Protein AF-A0A9E8SHS5-F1 (afdb_monomer)

Sequence (252 aa):
MKELREKNKNTILLDGGDSISAGKDLPELRAEISMEALGLMHYDALNIADGELGLGEKFFQDLQKKVSFPLLSANLFKNKKLLGQDYLIRKFEGFTVGIIGLVSPIYFNPELLAKEGLEIKDPEETLNEILPRLKSEASIIILLSHLGKNETTLLLRKMSGVNVAIVGHDPGMLNQPALWNKTILVQNSSQGKFLGVLDLTIGTKGVIENYTVNMVNITENTPSDPEVIALIREFKKKKNSQPPQTKQKRPE

Nearest PDB structures (foldseek):
  4uwq-assembly2_D  TM=8.997E-01  e=3.390E-15  Thermus thermophilus HB27
  2wdc-assembly1_A  TM=8.673E-01  e=1.248E-14  Thermus thermophilus HB27
  2ush-assembly1_A  TM=8.334E-01  e=1.822E-15  Escherichia coli K-12
  6twa-assembly1_A  TM=8.703E-01  e=1.319E-13  Homo sapiens
  6s7f-assembly1_A  TM=8.422E-01  e=1.029E-13  Homo sapiens

Foldseek 3Di:
DVVVCVVPVPDAAEALELLAAPDPAPRLLSLLLSLVVVVVVVHQEYEYEQRLCVVHPVSSLVSCVVHPHFYAEQFKDAPNHHSGHQWDWDDDVQFIEIEGEYADPVRHDVVRCVVRRMGGDDRLVSCVVCQVVCVVRGLAYEYSYNPADPVVLVSLQVDDRHQEYEYDDDADFDPAFDARNNYTYGYDHDDPQWDKDKDFDADHNRDGPDIDIDIDGDDPPPDDDPVSVVSVVVSVVVSVPDDDDDPDDDDD

Solvent-accessible surface area (backbone atoms only — not comparable to full-atom values): 14107 Å² total; per-residue (Å²): 107,72,70,56,47,70,77,35,81,90,64,81,43,77,39,32,36,58,81,26,62,75,50,100,69,61,30,68,64,50,36,54,51,46,47,49,47,44,39,77,68,56,40,62,34,33,17,54,34,57,31,49,43,57,76,36,66,70,53,37,58,60,46,61,75,69,46,80,48,53,47,20,19,54,30,40,25,44,84,91,36,62,74,37,41,48,60,49,81,47,82,53,94,77,36,26,37,25,41,34,14,34,46,41,64,86,73,46,60,66,69,58,30,59,74,67,47,39,46,64,48,60,54,65,62,46,45,65,66,47,47,65,59,44,60,76,73,18,54,35,31,35,36,26,28,27,41,21,62,67,52,44,52,56,52,37,68,78,49,79,75,53,43,30,34,39,38,16,79,54,85,46,62,52,95,61,69,47,76,43,74,80,14,43,34,43,34,51,48,65,90,70,43,41,48,74,44,76,50,69,44,70,45,82,82,25,40,77,77,47,72,48,77,48,74,46,74,57,50,93,85,52,84,79,55,70,70,55,51,50,52,54,51,50,49,54,49,56,57,70,72,48,78,84,78,77,79,80,74,76,83,132

Radius of gyration: 18.78 Å; Cα contacts (8 Å, |Δi|>4): 431; chains: 1; bounding box: 54×47×51 Å

Mean predicted aligned error: 5.21 Å

Structure (mmCIF, N/CA/C/O backbone):
data_AF-A0A9E8SHS5-F1
#
_entry.id   AF-A0A9E8S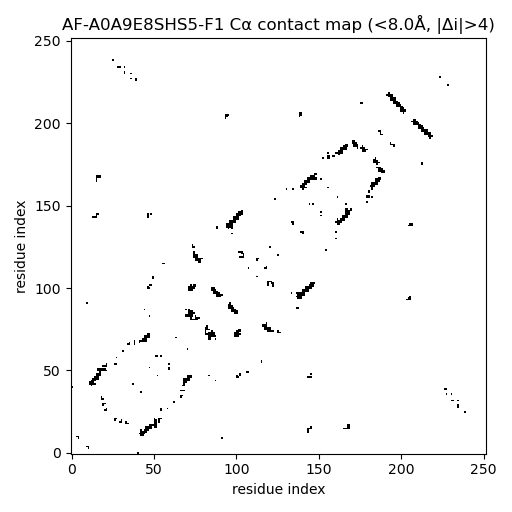HS5-F1
#
loop_
_atom_site.group_PDB
_atom_site.id
_atom_site.type_symbol
_atom_site.label_atom_id
_atom_site.label_alt_id
_atom_site.label_comp_id
_atom_site.label_asym_id
_atom_site.label_entity_id
_atom_site.label_seq_id
_atom_site.pdbx_PDB_ins_code
_atom_site.Cartn_x
_atom_site.Cartn_y
_atom_site.Cartn_z
_atom_site.occupancy
_atom_site.B_iso_or_equiv
_atom_site.auth_seq_id
_atom_site.auth_comp_id
_atom_site.auth_asym_id
_atom_site.auth_atom_id
_atom_site.pdbx_PDB_model_num
ATOM 1 N N . MET A 1 1 ? -3.601 -17.176 -1.992 1.00 91.19 1 MET A N 1
ATOM 2 C CA . MET A 1 1 ? -4.690 -16.169 -1.949 1.00 91.19 1 MET A CA 1
ATOM 3 C C . MET A 1 1 ? -6.085 -16.751 -2.144 1.00 91.19 1 MET A C 1
ATOM 5 O O . MET A 1 1 ? -6.914 -16.472 -1.288 1.00 91.19 1 MET A O 1
ATOM 9 N N . LYS A 1 2 ? -6.363 -17.544 -3.199 1.00 92.50 2 LYS A N 1
ATOM 10 C CA . LYS A 1 2 ? -7.690 -18.171 -3.419 1.00 92.50 2 LYS A CA 1
ATOM 11 C C . LYS A 1 2 ? -8.206 -18.891 -2.153 1.00 92.50 2 LYS A C 1
ATOM 13 O O . LYS A 1 2 ? -9.251 -18.517 -1.636 1.00 92.50 2 LYS A O 1
ATOM 18 N N . GLU A 1 3 ? -7.381 -19.748 -1.547 1.00 92.56 3 GLU A N 1
ATOM 19 C CA . GLU A 1 3 ? -7.701 -20.432 -0.277 1.00 92.56 3 GLU A CA 1
ATOM 20 C C . GLU A 1 3 ? -7.997 -19.488 0.907 1.00 92.56 3 GLU A C 1
ATOM 22 O O . GLU A 1 3 ? -8.872 -19.762 1.725 1.00 92.56 3 GLU A O 1
ATOM 27 N N . LEU A 1 4 ? -7.279 -18.363 1.030 1.00 94.00 4 LEU A N 1
ATOM 28 C CA . LEU A 1 4 ? -7.493 -17.412 2.131 1.00 94.00 4 LEU A CA 1
ATOM 29 C C . LEU A 1 4 ? -8.844 -16.701 1.988 1.00 94.00 4 LEU A C 1
ATOM 31 O O . LEU A 1 4 ? -9.578 -16.582 2.965 1.00 94.00 4 LEU A O 1
ATOM 35 N N . ARG A 1 5 ? -9.211 -16.312 0.761 1.00 95.56 5 ARG A N 1
ATOM 36 C CA . ARG A 1 5 ? -10.512 -15.690 0.454 1.00 95.56 5 ARG A CA 1
ATOM 37 C C . ARG A 1 5 ? -11.690 -16.663 0.538 1.00 95.56 5 ARG A C 1
ATOM 39 O O . ARG A 1 5 ? -12.846 -16.251 0.649 1.00 95.56 5 ARG A O 1
ATOM 46 N N . GLU A 1 6 ? -11.438 -17.963 0.434 1.00 95.06 6 GLU A N 1
ATOM 47 C CA . GLU A 1 6 ? -12.447 -18.984 0.721 1.00 95.06 6 GLU A CA 1
ATOM 48 C C . GLU A 1 6 ? -12.724 -19.078 2.219 1.00 95.06 6 GLU A C 1
ATOM 50 O O . GLU A 1 6 ? -13.890 -19.104 2.610 1.00 95.06 6 GLU A O 1
ATOM 55 N N . LYS A 1 7 ? -11.669 -19.046 3.042 1.00 95.00 7 LYS A N 1
ATOM 56 C CA . LYS A 1 7 ? -11.765 -19.090 4.509 1.00 95.00 7 LYS A CA 1
ATOM 57 C C . LYS A 1 7 ? -12.356 -17.815 5.110 1.00 95.00 7 LYS A C 1
ATOM 59 O O . LYS A 1 7 ? -13.079 -17.900 6.097 1.00 95.00 7 LYS A O 1
ATOM 64 N N . ASN A 1 8 ? -12.063 -16.650 4.534 1.00 95.06 8 ASN A N 1
ATOM 65 C CA . ASN A 1 8 ? -12.569 -15.369 5.011 1.00 95.06 8 ASN A CA 1
ATOM 66 C C . ASN A 1 8 ? -12.973 -14.469 3.833 1.00 95.06 8 ASN A C 1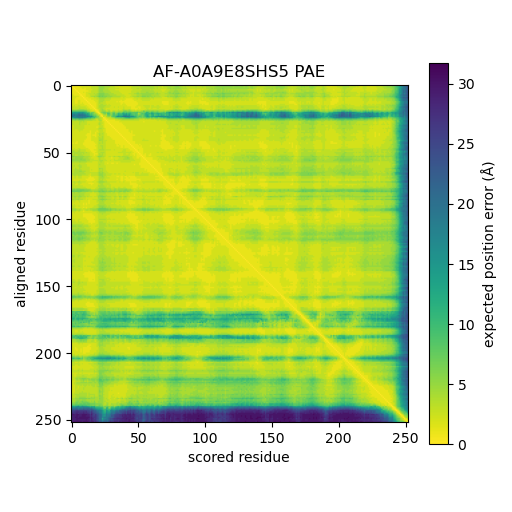
ATOM 68 O O . ASN A 1 8 ? -12.152 -14.080 3.006 1.00 95.06 8 ASN A O 1
ATOM 72 N N . LYS A 1 9 ? -14.261 -14.116 3.756 1.00 93.06 9 LYS A N 1
ATOM 73 C CA . LYS A 1 9 ? -14.784 -13.234 2.698 1.00 93.06 9 LYS A CA 1
ATOM 74 C C . LYS A 1 9 ? -14.406 -11.766 2.899 1.00 93.06 9 LYS A C 1
ATOM 76 O O . LYS A 1 9 ? -14.423 -11.011 1.933 1.00 93.06 9 LYS A O 1
ATOM 81 N N . ASN A 1 10 ? -13.982 -11.387 4.104 1.00 95.50 10 ASN A N 1
ATOM 82 C CA . ASN A 1 10 ? -13.529 -10.039 4.449 1.00 95.50 10 ASN A CA 1
ATOM 83 C C . ASN A 1 10 ? -12.007 -9.868 4.268 1.00 95.50 10 ASN A C 1
ATOM 85 O O . ASN A 1 10 ? -11.365 -9.120 5.000 1.00 95.50 10 ASN A O 1
ATOM 89 N N . THR A 1 11 ? -11.406 -10.585 3.315 1.00 97.12 11 THR A N 1
ATOM 90 C CA . THR A 1 11 ? -9.971 -10.505 3.017 1.00 97.12 11 THR A CA 1
ATOM 91 C C . THR A 1 11 ? -9.690 -9.452 1.951 1.00 97.12 11 THR A C 1
ATOM 93 O O . THR A 1 11 ? -10.261 -9.508 0.861 1.00 97.12 11 THR A O 1
ATOM 96 N N . ILE A 1 12 ? -8.741 -8.559 2.241 1.00 97.62 12 ILE A N 1
ATOM 97 C CA . ILE A 1 12 ? -8.122 -7.656 1.263 1.00 97.62 12 ILE A CA 1
ATOM 98 C C . ILE A 1 12 ? -6.650 -8.006 1.058 1.00 97.62 12 ILE A C 1
ATOM 100 O O . ILE A 1 12 ? -5.984 -8.490 1.971 1.00 97.62 12 ILE A O 1
ATOM 104 N N . LEU A 1 13 ? -6.156 -7.766 -0.148 1.00 97.62 13 LEU A N 1
ATOM 105 C CA . LEU A 1 13 ? -4.786 -7.982 -0.575 1.00 97.62 13 LEU A CA 1
ATOM 106 C C . LEU A 1 13 ? -4.187 -6.650 -1.013 1.00 97.62 13 LEU A C 1
ATOM 108 O O . LEU A 1 13 ? -4.685 -6.019 -1.943 1.00 97.62 13 LEU A O 1
ATOM 112 N N . LEU A 1 14 ? -3.133 -6.228 -0.326 1.00 97.75 14 LEU A N 1
ATOM 113 C CA . LEU A 1 14 ? -2.512 -4.922 -0.505 1.00 97.75 14 LEU A CA 1
ATOM 114 C C . LEU A 1 14 ? -1.028 -5.093 -0.821 1.00 97.75 14 LEU A C 1
ATOM 116 O O . LEU A 1 14 ? -0.394 -6.014 -0.304 1.00 97.75 14 LEU A O 1
ATOM 120 N N . ASP A 1 15 ? -0.488 -4.185 -1.626 1.00 95.88 15 ASP A N 1
ATOM 121 C CA . ASP A 1 15 ? 0.933 -4.137 -1.962 1.00 95.88 15 ASP A CA 1
ATOM 122 C C . ASP A 1 15 ? 1.569 -2.814 -1.517 1.00 95.88 15 ASP A C 1
ATOM 124 O O . ASP A 1 15 ? 0.989 -1.741 -1.699 1.00 95.88 15 ASP A O 1
ATOM 128 N N . GLY A 1 16 ? 2.758 -2.895 -0.918 1.00 94.50 16 GLY A N 1
ATOM 129 C CA . GLY A 1 16 ? 3.501 -1.734 -0.421 1.00 94.50 16 GLY A CA 1
ATOM 130 C C . GLY A 1 16 ? 4.281 -0.968 -1.495 1.00 94.50 16 GLY A C 1
ATOM 131 O O . GLY A 1 16 ? 4.885 0.050 -1.153 1.00 94.50 16 GLY A O 1
ATOM 132 N N . GLY A 1 17 ? 4.274 -1.435 -2.747 1.00 93.69 17 GLY A N 1
ATOM 133 C CA . GLY A 1 17 ? 5.054 -0.892 -3.861 1.00 93.69 17 GLY A CA 1
ATOM 134 C C . GLY A 1 17 ? 6.338 -1.682 -4.130 1.00 93.69 17 GLY A C 1
ATOM 135 O O . GLY A 1 17 ? 6.659 -2.620 -3.398 1.00 93.69 17 GLY A O 1
ATOM 136 N N . ASP A 1 18 ? 7.066 -1.293 -5.178 1.00 93.06 18 ASP A N 1
ATOM 137 C CA . ASP A 1 18 ? 8.222 -2.015 -5.749 1.00 93.06 18 ASP A CA 1
ATOM 138 C C . ASP A 1 18 ? 7.869 -3.390 -6.339 1.00 93.06 18 ASP A C 1
ATOM 140 O O . ASP A 1 18 ? 8.654 -4.347 -6.329 1.00 93.06 18 ASP A O 1
ATOM 144 N N . SER A 1 19 ? 6.674 -3.493 -6.916 1.00 90.12 19 SER A N 1
ATOM 145 C CA . SER A 1 19 ? 6.260 -4.662 -7.697 1.00 90.12 19 SER A CA 1
ATOM 146 C C . SER A 1 19 ? 6.865 -4.663 -9.106 1.00 90.12 19 SER A C 1
ATOM 148 O O . SER A 1 19 ? 6.941 -5.709 -9.766 1.00 90.12 19 SER A O 1
ATOM 150 N N . ILE A 1 20 ? 7.322 -3.501 -9.574 1.00 86.81 20 ILE 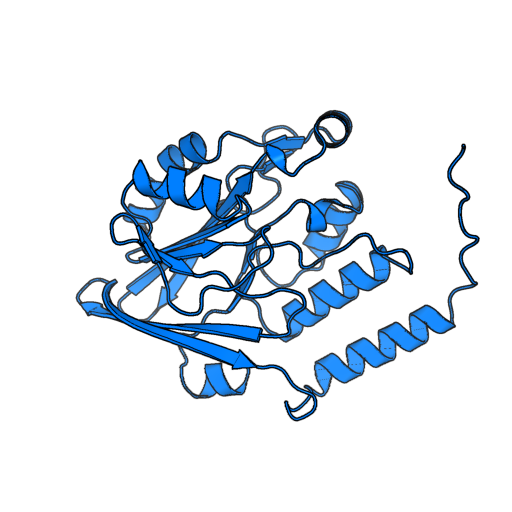A N 1
ATOM 151 C CA . ILE A 1 20 ? 8.025 -3.317 -10.842 1.00 86.81 20 ILE A CA 1
ATOM 152 C C . ILE A 1 20 ? 9.508 -3.058 -10.578 1.00 86.81 20 ILE A C 1
ATOM 154 O O . ILE A 1 20 ? 9.894 -2.326 -9.675 1.00 86.81 20 ILE A O 1
ATOM 158 N N . SER A 1 21 ? 10.369 -3.649 -11.409 1.00 71.56 21 SER A N 1
ATOM 159 C CA . SER A 1 21 ? 11.805 -3.383 -11.378 1.00 71.56 21 SER A CA 1
ATOM 160 C C . SER A 1 21 ? 12.347 -3.164 -12.785 1.00 71.56 21 SER A C 1
ATOM 162 O O . SER A 1 21 ? 12.102 -3.968 -13.693 1.00 71.56 21 SER A O 1
ATOM 164 N N . ALA A 1 22 ? 13.154 -2.112 -12.949 1.00 63.44 22 ALA A N 1
ATOM 165 C CA . ALA A 1 22 ? 13.934 -1.834 -14.152 1.00 63.44 22 ALA A CA 1
ATOM 166 C C . ALA A 1 22 ? 15.117 -2.821 -14.285 1.00 63.44 22 ALA A C 1
ATOM 168 O O . ALA A 1 22 ? 16.292 -2.483 -14.140 1.00 63.44 22 ALA A O 1
ATOM 169 N N . GLY A 1 23 ? 14.801 -4.097 -14.515 1.00 67.69 23 GLY A N 1
ATOM 170 C CA . GLY A 1 23 ? 15.777 -5.159 -14.748 1.00 67.69 23 GLY A CA 1
ATOM 171 C C . GLY A 1 23 ? 16.380 -5.127 -16.159 1.00 67.69 23 GLY A C 1
ATOM 172 O O . GLY A 1 23 ? 15.848 -4.515 -17.079 1.00 67.69 23 GLY A O 1
ATOM 173 N N . LYS A 1 24 ? 17.485 -5.857 -16.364 1.00 64.62 24 LYS A N 1
ATOM 174 C CA . LYS A 1 24 ? 18.272 -5.830 -17.617 1.00 64.62 24 LYS A CA 1
ATOM 175 C C . LYS A 1 24 ? 17.666 -6.581 -18.820 1.00 64.62 24 LYS A C 1
ATOM 177 O O . LYS A 1 24 ? 18.294 -6.612 -19.868 1.00 64.62 24 LYS A O 1
ATOM 182 N N . ASP A 1 25 ? 16.459 -7.135 -18.704 1.00 79.06 25 ASP A N 1
ATOM 183 C CA . ASP A 1 25 ? 15.846 -7.996 -19.726 1.00 79.06 25 ASP A CA 1
ATOM 184 C C . ASP A 1 25 ? 14.358 -7.668 -19.911 1.00 79.06 25 ASP A C 1
ATOM 186 O O . ASP A 1 25 ? 13.528 -8.142 -19.129 1.00 79.06 25 ASP A O 1
ATOM 190 N N . LEU A 1 26 ? 14.016 -6.945 -20.980 1.00 84.19 26 LEU A N 1
ATOM 191 C CA . LEU A 1 26 ? 12.632 -6.599 -21.342 1.00 84.19 26 LEU A CA 1
ATOM 192 C C . LEU A 1 26 ? 11.830 -6.000 -20.170 1.00 84.19 26 LEU A C 1
ATOM 194 O O . LEU A 1 26 ? 10.782 -6.544 -19.809 1.00 84.19 26 LEU A O 1
ATOM 198 N N . PRO A 1 27 ? 12.323 -4.925 -19.533 1.00 88.81 27 PRO A N 1
ATOM 199 C CA . PRO A 1 27 ? 11.729 -4.423 -18.300 1.00 88.81 27 PRO A CA 1
ATOM 200 C C . PRO A 1 27 ? 10.275 -3.965 -18.475 1.00 88.81 27 PRO A C 1
ATOM 202 O O . PRO A 1 27 ? 9.457 -4.261 -17.612 1.00 88.81 27 PRO A O 1
ATOM 205 N N . GLU A 1 28 ? 9.929 -3.353 -19.610 1.00 91.00 28 GLU A N 1
ATOM 206 C CA . GLU A 1 28 ? 8.548 -2.963 -19.937 1.00 91.00 28 GLU A CA 1
ATOM 207 C C . GLU A 1 28 ? 7.608 -4.174 -19.974 1.00 91.00 28 GLU A C 1
ATOM 209 O O . GLU A 1 28 ? 6.600 -4.213 -19.276 1.00 91.00 28 GLU A O 1
ATOM 214 N N . LEU A 1 29 ? 7.983 -5.219 -20.719 1.00 89.56 29 LEU A N 1
ATOM 215 C CA . LEU A 1 29 ? 7.185 -6.441 -20.826 1.00 89.56 29 LEU A CA 1
ATOM 216 C C . LEU A 1 29 ? 7.054 -7.158 -19.471 1.00 89.56 29 LEU A C 1
ATOM 218 O O . LEU A 1 29 ? 6.002 -7.712 -19.162 1.00 89.56 29 LEU A O 1
ATOM 222 N N . ARG A 1 30 ? 8.117 -7.160 -18.656 1.00 89.25 30 ARG A N 1
ATOM 223 C CA . ARG A 1 30 ? 8.062 -7.709 -17.292 1.00 89.25 30 ARG A CA 1
ATOM 224 C C . ARG A 1 30 ? 7.104 -6.916 -16.412 1.00 89.25 30 ARG A C 1
ATOM 226 O O . ARG A 1 30 ? 6.324 -7.536 -15.705 1.00 89.25 30 ARG A O 1
ATOM 233 N N . ALA A 1 31 ? 7.156 -5.588 -16.467 1.00 91.94 31 ALA A N 1
ATOM 234 C CA . ALA A 1 31 ? 6.271 -4.721 -15.703 1.00 91.94 31 ALA A CA 1
ATOM 235 C C . ALA A 1 31 ? 4.798 -4.965 -16.064 1.00 91.94 31 ALA A C 1
ATOM 237 O O . ALA A 1 31 ? 3.982 -5.180 -15.171 1.00 91.94 31 ALA A O 1
ATOM 238 N N . GLU A 1 32 ? 4.474 -5.023 -17.360 1.00 91.88 32 GLU A N 1
ATOM 239 C CA . GLU A 1 32 ? 3.113 -5.309 -17.832 1.00 91.88 32 GLU A CA 1
ATOM 240 C C . GLU A 1 32 ? 2.586 -6.645 -17.296 1.00 91.88 32 GLU A C 1
ATOM 242 O O . GLU A 1 32 ? 1.501 -6.698 -16.723 1.00 91.88 32 GLU A O 1
ATOM 247 N N . ILE A 1 33 ? 3.379 -7.713 -17.409 1.00 90.50 33 ILE A N 1
ATOM 248 C CA . ILE A 1 33 ? 2.979 -9.048 -16.945 1.00 90.50 33 ILE A CA 1
ATOM 249 C C . ILE A 1 33 ? 2.916 -9.146 -15.425 1.00 90.50 33 ILE A C 1
ATOM 251 O O . ILE A 1 33 ? 2.026 -9.817 -14.909 1.00 90.50 33 ILE A O 1
ATOM 255 N N . SER A 1 34 ? 3.825 -8.494 -14.696 1.00 91.81 34 SER A N 1
ATOM 256 C CA . SER A 1 34 ? 3.737 -8.429 -13.236 1.00 91.81 34 SER A CA 1
ATOM 257 C C . SER A 1 34 ? 2.413 -7.796 -12.819 1.00 91.81 34 SER A C 1
ATOM 259 O O . SER A 1 34 ? 1.675 -8.398 -12.044 1.00 91.81 34 SER A O 1
ATOM 261 N N . MET A 1 35 ? 2.058 -6.639 -13.383 1.00 94.12 35 MET A N 1
ATOM 262 C CA . MET A 1 35 ? 0.803 -5.962 -13.048 1.00 94.12 35 MET A CA 1
ATOM 263 C C . MET A 1 35 ? -0.435 -6.755 -13.475 1.00 94.12 35 MET A C 1
ATOM 265 O O . MET A 1 35 ? -1.422 -6.790 -12.741 1.00 94.12 35 MET A O 1
ATOM 269 N N . GLU A 1 36 ? -0.387 -7.436 -14.621 1.00 93.88 36 GLU A N 1
ATOM 270 C CA . GLU A 1 36 ? -1.460 -8.334 -15.053 1.00 93.88 36 GLU A CA 1
ATOM 271 C C . GLU A 1 36 ? -1.620 -9.522 -14.090 1.00 93.88 36 GLU A C 1
ATOM 273 O O . GLU A 1 36 ? -2.737 -9.846 -13.685 1.00 93.88 36 GLU A O 1
ATOM 278 N N . ALA A 1 37 ? -0.516 -10.119 -13.628 1.00 93.38 37 ALA A N 1
ATOM 279 C CA . ALA A 1 37 ? -0.543 -11.183 -12.628 1.00 93.38 37 ALA A CA 1
ATOM 280 C C . ALA A 1 37 ? -1.122 -10.701 -11.286 1.00 93.38 37 ALA A C 1
ATOM 282 O O . ALA A 1 37 ? -1.922 -11.413 -10.676 1.00 93.38 37 ALA A O 1
ATOM 283 N N . LEU A 1 38 ? -0.770 -9.489 -10.836 1.00 95.12 38 LEU A N 1
ATOM 284 C CA . LEU A 1 38 ? -1.393 -8.858 -9.664 1.00 95.12 38 LEU A CA 1
ATOM 285 C C . LEU A 1 38 ? -2.907 -8.662 -9.873 1.00 95.12 38 LEU A C 1
ATOM 287 O O . LEU A 1 38 ? -3.699 -8.901 -8.958 1.00 95.12 38 LEU A O 1
ATOM 291 N N . GLY A 1 39 ? -3.327 -8.312 -11.091 1.00 95.75 39 GLY A N 1
ATOM 292 C CA . GLY A 1 39 ? -4.736 -8.194 -11.471 1.00 95.75 39 GLY A CA 1
ATOM 293 C C . GLY A 1 39 ? -5.490 -9.522 -11.383 1.00 95.75 39 GLY A C 1
ATOM 294 O O . GLY A 1 39 ? -6.558 -9.578 -10.772 1.00 95.75 39 GLY A O 1
ATOM 295 N N . LEU A 1 40 ? -4.901 -10.609 -11.893 1.00 94.75 40 LEU A N 1
ATOM 296 C CA . LEU A 1 40 ? -5.437 -11.975 -11.770 1.00 94.75 40 LEU A CA 1
ATOM 297 C C . LEU A 1 40 ? -5.511 -12.446 -10.311 1.00 94.75 40 LEU A C 1
ATOM 299 O O . LEU A 1 40 ? -6.399 -13.205 -9.928 1.00 94.75 40 LEU A O 1
ATOM 303 N N . MET A 1 41 ? -4.598 -11.972 -9.462 1.00 94.25 41 MET A N 1
ATOM 304 C CA . MET A 1 41 ? -4.648 -12.206 -8.018 1.00 94.25 41 MET A CA 1
ATOM 305 C C . MET A 1 41 ? -5.659 -11.306 -7.295 1.00 94.25 41 MET A C 1
ATOM 307 O O . MET A 1 41 ? -5.826 -11.447 -6.080 1.00 94.25 41 MET A O 1
ATOM 311 N N . HIS A 1 42 ? -6.365 -10.430 -8.013 1.00 95.62 42 HIS A N 1
ATOM 312 C CA . HIS A 1 42 ? -7.348 -9.482 -7.493 1.00 95.62 42 HIS A CA 1
ATOM 313 C C . HIS A 1 42 ? -6.792 -8.642 -6.342 1.00 95.62 42 HIS A C 1
ATOM 315 O O . HIS A 1 42 ? -7.379 -8.615 -5.261 1.00 95.62 42 HIS A O 1
ATOM 321 N N . TYR A 1 43 ? -5.624 -8.026 -6.525 1.00 97.62 43 TYR A N 1
ATOM 322 C CA . TYR A 1 43 ? -5.139 -7.037 -5.561 1.00 97.62 43 TYR A CA 1
ATOM 323 C C . TYR A 1 43 ? -6.183 -5.931 -5.369 1.00 97.62 43 TYR A C 1
ATOM 325 O O . TYR A 1 43 ? -6.823 -5.486 -6.319 1.00 97.62 43 TYR A O 1
ATOM 333 N N . ASP A 1 44 ? -6.375 -5.512 -4.123 1.00 98.19 44 ASP A N 1
ATOM 334 C CA . ASP A 1 44 ? -7.349 -4.484 -3.769 1.00 98.19 44 ASP A CA 1
ATOM 335 C C . ASP A 1 44 ? -6.759 -3.080 -3.894 1.00 98.19 44 ASP A C 1
ATOM 337 O O . ASP A 1 44 ? -7.497 -2.146 -4.197 1.00 98.19 44 ASP A O 1
ATOM 341 N N . ALA A 1 45 ? -5.450 -2.940 -3.676 1.00 98.25 45 ALA A N 1
ATOM 342 C CA . ALA A 1 45 ? -4.679 -1.734 -3.953 1.00 98.25 45 ALA A CA 1
ATOM 343 C C . ALA A 1 45 ? -3.172 -2.033 -3.976 1.00 98.25 45 ALA A C 1
ATOM 345 O O . ALA A 1 45 ? -2.700 -2.947 -3.295 1.00 98.25 45 ALA A O 1
ATOM 346 N N . LEU A 1 46 ? -2.423 -1.206 -4.703 1.00 97.81 46 LEU A N 1
ATOM 347 C CA . LEU A 1 46 ? -0.961 -1.154 -4.665 1.00 97.81 46 LEU A CA 1
ATOM 348 C C . LEU A 1 46 ? -0.524 0.287 -4.425 1.00 97.81 46 LEU A C 1
ATOM 350 O O . LEU A 1 46 ? -1.028 1.193 -5.084 1.00 97.81 46 LEU A O 1
ATOM 354 N N . ASN A 1 47 ? 0.397 0.509 -3.494 1.00 97.69 47 ASN A N 1
ATOM 355 C CA . ASN A 1 47 ? 1.020 1.817 -3.329 1.00 97.69 47 ASN A CA 1
ATOM 356 C C . ASN A 1 47 ? 2.075 2.032 -4.417 1.00 97.69 47 ASN A C 1
ATOM 358 O O . ASN A 1 47 ? 2.903 1.157 -4.637 1.00 97.69 47 ASN A O 1
ATOM 362 N N . ILE A 1 48 ? 2.050 3.180 -5.089 1.00 96.62 48 ILE A N 1
ATOM 363 C CA . ILE A 1 48 ? 3.091 3.552 -6.055 1.00 96.62 48 ILE A CA 1
ATOM 364 C C . ILE A 1 48 ? 4.419 3.692 -5.300 1.00 96.62 48 ILE A C 1
ATOM 366 O O . ILE A 1 48 ? 4.426 4.269 -4.218 1.00 96.62 48 ILE A O 1
ATOM 370 N N . ALA A 1 49 ? 5.526 3.216 -5.871 1.00 95.00 49 ALA A N 1
ATOM 371 C CA . ALA A 1 49 ? 6.885 3.427 -5.368 1.00 95.00 49 ALA A CA 1
ATOM 372 C C . ALA A 1 49 ? 7.848 3.933 -6.456 1.00 95.00 49 ALA A C 1
ATOM 374 O O . ALA A 1 49 ? 7.447 4.196 -7.595 1.00 95.00 49 ALA A O 1
ATOM 375 N N . ASP A 1 50 ? 9.132 4.081 -6.115 1.00 93.50 50 ASP A N 1
ATOM 376 C CA . ASP A 1 50 ? 10.177 4.422 -7.082 1.00 93.50 50 ASP A CA 1
ATOM 377 C C . ASP A 1 50 ? 10.368 3.315 -8.129 1.00 93.50 50 ASP A C 1
ATOM 379 O O . ASP A 1 50 ? 10.569 3.628 -9.307 1.00 93.50 50 ASP A O 1
ATOM 383 N N . GLY A 1 51 ? 10.184 2.040 -7.760 1.00 91.94 51 GLY A N 1
ATOM 384 C CA . GLY A 1 51 ? 10.182 0.922 -8.703 1.00 91.94 51 GLY A CA 1
ATOM 385 C C . GLY A 1 51 ? 9.126 1.048 -9.807 1.00 91.94 51 GLY A C 1
ATOM 386 O O . GLY A 1 51 ? 9.433 0.828 -10.985 1.00 91.94 51 GLY A O 1
ATOM 387 N N . GLU A 1 52 ? 7.907 1.481 -9.466 1.00 92.69 52 GLU A N 1
ATOM 388 C CA . GLU A 1 52 ? 6.818 1.694 -10.432 1.00 92.69 52 GLU A CA 1
ATOM 389 C C . GLU A 1 52 ? 7.121 2.810 -11.445 1.00 92.69 52 GLU A C 1
ATOM 391 O O . GLU A 1 52 ? 6.694 2.725 -12.600 1.00 92.69 52 GLU A O 1
ATOM 396 N N . LEU A 1 53 ? 7.890 3.829 -11.047 1.00 92.19 53 LEU A N 1
ATOM 397 C CA . LEU A 1 53 ? 8.308 4.933 -11.920 1.00 92.19 53 LEU A CA 1
ATOM 398 C C . LEU A 1 53 ? 9.651 4.682 -12.617 1.00 92.19 53 LEU A C 1
ATOM 400 O O . LEU A 1 53 ? 10.058 5.474 -13.465 1.00 92.19 53 LEU A O 1
ATOM 404 N N . GLY A 1 54 ? 10.340 3.577 -12.317 1.00 89.00 54 GLY A N 1
ATOM 405 C CA . GLY A 1 54 ? 11.693 3.300 -12.810 1.00 89.00 54 GLY A CA 1
ATOM 406 C C . GLY A 1 54 ? 11.823 3.168 -14.335 1.00 89.00 54 GLY A C 1
ATOM 407 O O . GLY A 1 54 ? 12.934 3.228 -14.862 1.00 89.00 54 GLY A O 1
ATOM 408 N N . LEU A 1 55 ? 10.707 3.003 -15.056 1.00 89.50 55 LEU A N 1
ATOM 409 C CA . LEU A 1 55 ? 10.643 2.981 -16.527 1.00 89.50 55 LEU A CA 1
ATOM 410 C C . LEU A 1 55 ? 10.165 4.306 -17.143 1.00 89.50 55 LEU A C 1
ATOM 412 O O . LEU A 1 55 ? 9.966 4.392 -18.355 1.00 89.50 55 LEU A O 1
ATOM 416 N N . GLY A 1 56 ? 10.039 5.342 -16.317 1.00 90.62 56 GLY A N 1
ATOM 417 C CA . GLY A 1 56 ? 9.633 6.688 -16.692 1.00 90.62 56 GLY A CA 1
ATOM 418 C C . GLY A 1 56 ? 8.127 6.911 -16.593 1.00 90.62 56 GLY A C 1
ATOM 419 O O . GLY A 1 56 ? 7.309 6.012 -16.811 1.00 90.62 56 GLY A O 1
ATOM 420 N N . GLU A 1 57 ? 7.755 8.156 -16.307 1.00 91.00 57 GLU A N 1
ATOM 421 C CA . GLU A 1 57 ? 6.370 8.563 -16.052 1.00 91.00 57 GLU A CA 1
ATOM 422 C C . GLU A 1 57 ? 5.402 8.222 -17.194 1.00 91.00 57 GLU A C 1
ATOM 424 O O . GLU A 1 57 ? 4.288 7.758 -16.944 1.00 91.00 57 GLU A O 1
ATOM 429 N N . LYS A 1 58 ? 5.830 8.364 -18.453 1.00 92.19 58 LYS A N 1
ATOM 430 C CA . LYS A 1 58 ? 4.986 8.030 -19.610 1.00 92.19 58 LYS A CA 1
ATOM 431 C C . LYS A 1 58 ? 4.611 6.546 -19.632 1.00 92.19 58 LYS A C 1
ATOM 433 O O . LYS A 1 58 ? 3.450 6.213 -19.862 1.00 92.19 58 LYS A O 1
ATOM 438 N N . PHE A 1 59 ? 5.586 5.666 -19.399 1.00 93.06 59 PHE A N 1
ATOM 439 C CA . PHE A 1 59 ? 5.334 4.228 -19.340 1.00 93.06 59 PHE A CA 1
ATOM 440 C C . PHE A 1 59 ? 4.392 3.902 -18.180 1.00 93.06 59 PHE A C 1
ATOM 442 O O . PHE A 1 59 ? 3.420 3.173 -18.368 1.00 93.06 59 PHE A O 1
ATOM 449 N N . PHE A 1 60 ? 4.633 4.497 -17.008 1.00 93.69 60 PHE A N 1
ATOM 450 C CA . PHE A 1 60 ? 3.770 4.327 -15.844 1.00 93.69 60 PHE A CA 1
ATOM 451 C C . PHE A 1 60 ? 2.315 4.734 -16.134 1.00 93.69 60 PHE A C 1
ATOM 453 O O . PHE A 1 60 ? 1.400 3.971 -15.833 1.00 93.69 60 PHE A O 1
ATOM 460 N N . GLN A 1 61 ? 2.075 5.877 -16.784 1.00 93.06 61 GLN A N 1
ATOM 461 C CA . GLN A 1 61 ? 0.718 6.301 -17.155 1.00 93.06 61 GLN A CA 1
ATOM 462 C C . GLN A 1 61 ? 0.032 5.341 -18.134 1.00 93.06 61 GLN A C 1
ATOM 464 O O . GLN A 1 61 ? -1.178 5.117 -18.047 1.00 93.06 61 GLN A O 1
ATOM 469 N N . ASP A 1 62 ? 0.774 4.790 -19.094 1.00 94.25 62 ASP A N 1
ATOM 470 C CA . ASP A 1 62 ? 0.230 3.810 -20.035 1.00 94.25 62 ASP A CA 1
ATOM 471 C C . ASP A 1 62 ? -0.058 2.470 -19.353 1.00 94.25 62 ASP A C 1
ATOM 473 O O . ASP A 1 62 ? -1.067 1.831 -19.661 1.00 94.25 62 ASP A O 1
ATOM 477 N N . LEU A 1 63 ? 0.771 2.080 -18.384 1.00 92.31 63 LEU A N 1
ATOM 478 C CA . LEU A 1 63 ? 0.544 0.916 -17.541 1.00 92.31 63 LEU A CA 1
ATOM 479 C C . LEU A 1 63 ? -0.693 1.106 -16.661 1.00 92.31 63 LEU A C 1
ATOM 481 O O . LEU A 1 63 ? -1.560 0.239 -16.653 1.00 92.31 63 LEU A O 1
ATOM 485 N N . GLN A 1 64 ? -0.835 2.256 -15.999 1.00 93.31 64 GLN A N 1
ATOM 486 C CA . GLN A 1 64 ? -1.959 2.585 -15.115 1.00 93.31 64 GLN A CA 1
ATOM 487 C C . GLN A 1 64 ? -3.324 2.430 -15.803 1.00 93.31 64 GLN A C 1
ATOM 489 O O . GLN A 1 64 ? -4.287 2.022 -15.162 1.00 93.31 64 GLN A O 1
ATOM 494 N N . LYS A 1 65 ? -3.413 2.677 -17.118 1.00 94.00 65 LYS A N 1
ATOM 495 C CA . LYS A 1 65 ? -4.641 2.469 -17.916 1.00 94.00 65 LYS A CA 1
ATOM 496 C C . LYS A 1 65 ? -5.018 0.993 -18.100 1.00 94.00 65 LYS A C 1
ATOM 498 O O . LYS A 1 65 ? -6.156 0.705 -18.459 1.00 94.00 65 LYS A O 1
ATOM 503 N N . LYS A 1 66 ? -4.063 0.076 -17.929 1.00 92.44 66 LYS A N 1
ATOM 504 C CA . LYS A 1 66 ? -4.229 -1.374 -18.122 1.00 92.44 66 LYS A CA 1
ATOM 505 C C . LYS A 1 66 ? -4.453 -2.123 -16.806 1.00 92.44 66 LYS A C 1
ATOM 507 O O . LYS A 1 66 ? -4.966 -3.237 -16.829 1.00 92.44 66 LYS A O 1
ATOM 512 N N . VAL A 1 67 ? -4.049 -1.541 -15.676 1.00 93.94 67 VAL A N 1
ATOM 513 C CA . VAL A 1 67 ? -4.158 -2.170 -14.353 1.00 93.94 67 VAL A CA 1
ATOM 514 C C . VAL A 1 67 ? -5.624 -2.240 -13.914 1.00 93.94 67 VAL A C 1
ATOM 516 O O . VAL A 1 67 ? -6.374 -1.277 -14.045 1.00 93.94 67 VAL A O 1
ATOM 519 N N . SER A 1 68 ? -6.038 -3.386 -13.369 1.00 95.31 68 SER A N 1
ATOM 520 C CA . SER A 1 68 ? -7.428 -3.659 -12.971 1.00 95.31 68 SER A CA 1
ATOM 521 C C . SER A 1 68 ? -7.755 -3.310 -11.512 1.00 95.31 68 SER A C 1
ATOM 523 O O . SER A 1 68 ? -8.811 -3.690 -11.009 1.00 95.31 68 SER A O 1
ATOM 525 N N . PHE A 1 69 ? -6.841 -2.648 -10.809 1.00 96.56 69 PHE A N 1
ATOM 526 C CA . PHE A 1 69 ? -6.929 -2.296 -9.393 1.00 96.56 69 PHE A CA 1
ATOM 527 C C . PHE A 1 69 ? -6.333 -0.900 -9.160 1.00 96.56 69 PHE A C 1
ATOM 529 O O . PHE A 1 69 ? -5.524 -0.435 -9.966 1.00 96.56 69 PHE A O 1
ATOM 536 N N . PRO A 1 70 ? -6.735 -0.194 -8.090 1.00 97.06 70 PRO A N 1
ATOM 537 C CA . PRO A 1 70 ? -6.268 1.163 -7.846 1.00 97.06 70 PRO A CA 1
ATOM 538 C C . PRO A 1 70 ? -4.788 1.197 -7.448 1.00 97.06 70 PRO A C 1
ATOM 540 O O . PRO A 1 70 ? -4.330 0.426 -6.600 1.00 97.06 70 PRO A O 1
ATOM 543 N N . LEU A 1 71 ? -4.067 2.152 -8.038 1.00 98.00 71 LEU A N 1
ATOM 544 C CA . LEU A 1 71 ? -2.729 2.558 -7.616 1.00 98.00 71 LEU A CA 1
ATOM 545 C C . LEU A 1 71 ? -2.859 3.756 -6.677 1.00 98.00 71 LEU A C 1
ATOM 547 O O . LEU A 1 71 ? -3.446 4.775 -7.054 1.00 98.00 71 LEU A O 1
ATOM 551 N N . LEU A 1 72 ? -2.344 3.629 -5.459 1.00 98.25 72 LEU A N 1
ATOM 552 C CA . LEU A 1 72 ? -2.460 4.640 -4.417 1.00 98.25 72 LEU A CA 1
ATOM 553 C C . LEU A 1 72 ? -1.180 5.458 -4.302 1.00 98.25 72 LEU A C 1
ATOM 555 O O . LEU A 1 72 ? -0.082 4.921 -4.371 1.00 98.25 72 LEU A O 1
ATOM 559 N N . SER A 1 73 ? -1.338 6.757 -4.099 1.00 96.56 73 SER A N 1
ATOM 560 C CA . SER A 1 73 ? -0.326 7.641 -3.533 1.00 96.56 73 SER A CA 1
ATOM 561 C C . SER A 1 73 ? -1.004 8.964 -3.212 1.00 96.56 73 SER A C 1
ATOM 563 O O . SER A 1 73 ? -1.562 9.615 -4.094 1.00 96.56 73 SER A O 1
ATOM 565 N N . ALA A 1 74 ? -0.953 9.364 -1.949 1.00 98.31 74 ALA A N 1
ATOM 566 C CA . ALA A 1 74 ? -1.531 10.611 -1.478 1.00 98.31 74 ALA A CA 1
ATOM 567 C C . ALA A 1 74 ? -0.598 11.812 -1.639 1.00 98.31 74 ALA A C 1
ATOM 569 O O . ALA A 1 74 ? -1.064 12.948 -1.588 1.00 98.31 74 ALA A O 1
ATOM 570 N N . ASN A 1 75 ? 0.705 11.579 -1.816 1.00 98.44 75 ASN A N 1
ATOM 571 C CA . ASN A 1 75 ? 1.704 12.641 -1.823 1.00 98.44 75 ASN A CA 1
ATOM 572 C C . ASN A 1 75 ? 2.536 12.735 -3.110 1.00 98.44 75 ASN A C 1
ATOM 574 O O . ASN A 1 75 ? 3.407 13.595 -3.171 1.00 98.44 75 ASN A O 1
ATOM 578 N N . LEU A 1 76 ? 2.266 11.925 -4.140 1.00 97.88 76 LEU A N 1
ATOM 579 C CA . LEU A 1 76 ? 2.942 12.001 -5.440 1.00 97.88 76 LEU A CA 1
ATOM 580 C C . LEU A 1 76 ? 2.077 12.716 -6.485 1.00 97.88 76 LEU A C 1
ATOM 582 O O . LEU A 1 76 ? 0.982 12.266 -6.834 1.00 97.88 76 LEU A O 1
ATOM 586 N N . PHE A 1 77 ? 2.603 13.806 -7.035 1.00 97.38 77 PHE A N 1
ATOM 587 C CA . PHE A 1 77 ? 1.911 14.686 -7.964 1.00 97.38 77 PHE A CA 1
ATOM 588 C C . PHE A 1 77 ? 2.643 14.802 -9.298 1.00 97.38 77 PHE A C 1
ATOM 590 O O . PHE A 1 77 ? 3.865 14.843 -9.363 1.00 97.38 77 PHE A O 1
ATOM 597 N N . LYS A 1 78 ? 1.865 14.966 -10.364 1.00 94.44 78 LYS A N 1
ATOM 598 C CA . LYS A 1 78 ? 2.293 15.396 -11.693 1.00 94.44 78 LYS A CA 1
ATOM 599 C C . LYS A 1 78 ? 1.521 16.654 -12.049 1.00 94.44 78 LYS A C 1
ATOM 601 O O . LYS A 1 78 ? 0.292 16.631 -12.125 1.00 94.44 78 LYS A O 1
ATOM 606 N N . ASN A 1 79 ? 2.220 17.765 -12.277 1.00 90.31 79 ASN A N 1
ATOM 607 C CA . ASN A 1 79 ? 1.587 19.043 -12.630 1.00 90.31 79 ASN A CA 1
ATOM 608 C C . ASN A 1 79 ? 0.426 19.427 -11.679 1.00 90.31 79 ASN A C 1
ATOM 610 O O . ASN A 1 79 ? -0.656 19.805 -12.133 1.00 90.31 79 ASN A O 1
ATOM 614 N N . LYS A 1 80 ? 0.642 19.304 -10.359 1.00 90.62 80 LYS A N 1
ATOM 615 C CA . LYS A 1 80 ? -0.340 19.586 -9.286 1.00 90.62 80 LYS A CA 1
ATOM 616 C C . LYS A 1 80 ? -1.563 18.658 -9.224 1.00 90.62 80 LYS A C 1
ATOM 618 O O . LYS A 1 80 ? -2.491 18.934 -8.468 1.00 90.62 80 LYS A O 1
ATOM 623 N N . LYS A 1 81 ? -1.588 17.565 -9.985 1.00 95.00 81 LYS A N 1
ATOM 624 C CA . LYS A 1 81 ? -2.591 16.498 -9.857 1.00 95.00 81 LYS A CA 1
ATOM 625 C C . LYS A 1 81 ? -1.941 15.266 -9.259 1.00 95.00 81 LYS A C 1
ATOM 627 O O . LYS A 1 81 ? -0.795 14.988 -9.590 1.00 95.00 81 LYS A O 1
ATOM 632 N N . LEU A 1 82 ? -2.657 14.539 -8.407 1.00 96.38 82 LEU A N 1
ATOM 633 C CA . LEU A 1 82 ? -2.164 13.258 -7.913 1.00 96.38 82 LEU A CA 1
ATOM 634 C C . LEU A 1 82 ? -1.926 12.307 -9.084 1.00 96.38 82 LEU A C 1
ATOM 636 O O . LEU A 1 82 ? -2.734 12.246 -10.014 1.00 96.38 82 LEU A O 1
ATOM 640 N N . LEU A 1 83 ? -0.794 11.608 -9.044 1.00 94.94 83 LEU A N 1
ATOM 641 C CA . LEU A 1 83 ? -0.459 10.604 -10.048 1.00 94.94 83 LEU A CA 1
ATOM 642 C C . LEU A 1 83 ? -1.236 9.296 -9.800 1.00 94.94 83 LEU A C 1
ATOM 644 O O . LEU A 1 83 ? -1.658 8.629 -10.744 1.00 94.94 83 LEU A O 1
ATOM 648 N N . GLY A 1 84 ? -1.468 8.963 -8.528 1.00 93.81 84 GLY A N 1
ATOM 649 C CA . GLY A 1 84 ? -2.351 7.884 -8.086 1.00 93.81 84 GLY A CA 1
ATOM 650 C C . GLY A 1 84 ? -3.671 8.396 -7.508 1.00 93.81 84 GLY A C 1
ATOM 651 O O . GLY A 1 84 ? -4.010 9.575 -7.600 1.00 93.81 84 GLY A O 1
ATOM 652 N N . GLN A 1 85 ? -4.416 7.491 -6.884 1.00 96.12 85 GLN A N 1
ATOM 653 C CA . GLN A 1 85 ? -5.539 7.835 -6.015 1.00 96.12 85 GLN A CA 1
ATOM 654 C C . GLN A 1 85 ? -5.023 8.137 -4.597 1.00 96.12 85 GLN A C 1
ATOM 656 O O . GLN A 1 85 ? -4.117 7.462 -4.113 1.00 96.12 85 GLN A O 1
ATOM 661 N N . ASP A 1 86 ? -5.598 9.137 -3.925 1.00 95.19 86 ASP A N 1
ATOM 662 C CA . ASP A 1 86 ? -5.210 9.532 -2.564 1.00 95.19 86 ASP A CA 1
ATOM 663 C C . ASP A 1 86 ? -5.400 8.385 -1.563 1.00 95.19 86 ASP A C 1
ATOM 665 O O . ASP A 1 86 ? -4.468 7.981 -0.865 1.00 95.19 86 ASP A O 1
ATOM 669 N N . TYR A 1 87 ? -6.610 7.834 -1.522 1.00 98.31 87 TYR A N 1
ATOM 670 C CA . TYR A 1 87 ? -6.969 6.710 -0.678 1.00 98.31 87 TYR A CA 1
ATOM 671 C C . TYR A 1 87 ? -8.144 5.915 -1.253 1.00 98.31 87 TYR A C 1
ATOM 673 O O . TYR A 1 87 ? -8.950 6.409 -2.040 1.00 98.31 87 TYR A O 1
ATOM 681 N N . LEU A 1 88 ? -8.279 4.667 -0.812 1.00 98.44 88 LEU A N 1
ATOM 682 C CA . LEU A 1 88 ? -9.380 3.769 -1.149 1.00 98.44 88 LEU A CA 1
ATOM 683 C C . LEU A 1 88 ? -10.268 3.528 0.075 1.00 98.44 88 LEU A C 1
ATOM 685 O O . LEU A 1 88 ? -9.766 3.234 1.156 1.00 98.44 88 LEU A O 1
ATOM 689 N N . ILE A 1 89 ? -11.589 3.573 -0.109 1.00 98.38 89 ILE A N 1
ATOM 690 C CA . ILE A 1 89 ? -12.565 3.154 0.904 1.00 98.38 89 ILE A CA 1
ATOM 691 C C . ILE A 1 89 ? -13.127 1.781 0.542 1.00 98.38 89 ILE A C 1
ATOM 693 O O . ILE A 1 89 ? -13.689 1.585 -0.537 1.00 98.38 89 ILE A O 1
ATOM 697 N N . ARG A 1 90 ? -13.028 0.831 1.472 1.00 97.81 90 ARG A N 1
ATOM 698 C CA . ARG A 1 90 ? -13.617 -0.507 1.373 1.00 97.81 90 ARG A CA 1
ATOM 699 C C . ARG A 1 90 ? -14.633 -0.716 2.479 1.00 97.81 90 ARG A C 1
ATOM 701 O O . ARG A 1 90 ? -14.312 -0.632 3.660 1.00 97.81 90 ARG A O 1
ATOM 708 N N . LYS A 1 91 ? -15.874 -0.982 2.079 1.00 96.62 91 LYS A N 1
ATOM 709 C CA . LYS A 1 91 ? -16.989 -1.229 2.994 1.00 96.62 91 LYS A CA 1
ATOM 710 C C . LYS A 1 91 ? -17.127 -2.725 3.239 1.00 96.62 91 LYS A C 1
ATOM 712 O O . LYS A 1 91 ? -17.131 -3.500 2.285 1.00 96.62 91 LYS A O 1
ATOM 717 N N . PHE A 1 92 ? -17.281 -3.093 4.500 1.00 94.75 92 PHE A N 1
ATOM 718 C CA . PHE A 1 92 ? -17.619 -4.436 4.946 1.00 94.75 92 PHE A CA 1
ATOM 719 C C . PHE A 1 92 ? -18.909 -4.373 5.759 1.00 94.75 92 PHE A C 1
ATOM 721 O O . PHE A 1 92 ? -19.413 -3.296 6.090 1.00 94.75 92 PHE A O 1
ATOM 728 N N . GLU A 1 93 ? -19.459 -5.533 6.092 1.00 90.94 93 GLU A N 1
ATOM 729 C CA . GLU A 1 93 ? -20.591 -5.590 7.004 1.00 90.94 93 GLU A CA 1
ATOM 730 C C . GLU A 1 93 ? -20.157 -5.119 8.403 1.00 90.94 93 GLU A C 1
ATOM 732 O O . GLU A 1 93 ? -19.328 -5.743 9.061 1.00 90.94 93 GLU A O 1
ATOM 737 N N . GLY A 1 94 ? -20.686 -3.973 8.842 1.00 90.81 94 GLY A N 1
ATOM 738 C CA . GLY A 1 94 ? -20.462 -3.424 10.184 1.00 90.81 94 GLY A CA 1
ATOM 739 C C . GLY A 1 94 ? -19.210 -2.555 10.372 1.00 90.81 94 GLY A C 1
ATOM 740 O O . GLY A 1 94 ? -19.078 -1.936 11.428 1.00 90.81 94 GLY A O 1
ATOM 741 N N . PHE A 1 95 ? -18.319 -2.450 9.379 1.00 95.56 95 PHE A N 1
ATOM 742 C CA . PHE A 1 95 ? -17.128 -1.593 9.453 1.00 95.56 95 PHE A CA 1
ATOM 743 C C . PHE A 1 95 ? -16.655 -1.114 8.073 1.00 95.56 95 PHE A C 1
ATOM 745 O O . PHE A 1 95 ? -16.973 -1.701 7.039 1.00 95.56 95 PHE A O 1
ATOM 752 N N . THR A 1 96 ? -15.853 -0.049 8.063 1.00 97.56 96 THR A N 1
ATOM 753 C CA . THR A 1 96 ? -15.271 0.516 6.839 1.00 97.56 96 THR A CA 1
ATOM 754 C C . THR A 1 96 ? -13.767 0.678 7.008 1.00 97.56 96 THR A C 1
ATOM 756 O O . THR A 1 96 ? -13.301 1.156 8.044 1.00 97.56 96 THR A O 1
ATOM 759 N N . VAL A 1 97 ? -13.013 0.298 5.980 1.00 98.44 97 VAL A N 1
ATOM 760 C CA . VAL A 1 97 ? -11.555 0.402 5.923 1.00 98.44 97 VAL A CA 1
ATOM 761 C C . VAL A 1 97 ? -11.162 1.495 4.935 1.00 98.44 97 VAL A C 1
ATOM 763 O O . VAL A 1 97 ? -11.577 1.461 3.779 1.00 98.44 97 VAL A O 1
ATOM 766 N N . GLY A 1 98 ? -10.356 2.451 5.383 1.00 98.62 98 GLY A N 1
ATOM 767 C CA . GLY A 1 98 ? -9.686 3.436 4.544 1.00 98.62 98 GLY A CA 1
ATOM 768 C C . GLY A 1 98 ? -8.227 3.047 4.346 1.00 98.62 98 GLY A C 1
ATOM 769 O O . GLY A 1 98 ? -7.555 2.682 5.307 1.00 98.62 98 GLY A O 1
ATOM 770 N N . ILE A 1 99 ? -7.740 3.091 3.111 1.00 98.81 99 ILE A N 1
ATOM 771 C CA . ILE A 1 99 ? -6.389 2.658 2.741 1.00 98.81 99 ILE A CA 1
ATOM 772 C C . ILE A 1 99 ? -5.699 3.827 2.052 1.00 98.81 99 ILE A C 1
ATOM 774 O O . ILE A 1 99 ? -6.159 4.255 1.000 1.00 98.81 99 ILE A O 1
ATOM 778 N N . ILE A 1 100 ? -4.615 4.335 2.629 1.00 98.75 100 ILE A N 1
ATOM 779 C CA . ILE A 1 100 ? -3.845 5.471 2.105 1.00 98.75 100 ILE A CA 1
ATOM 780 C C . ILE A 1 100 ? -2.428 5.034 1.752 1.00 98.75 100 ILE A C 1
ATOM 782 O O . ILE A 1 100 ? -1.834 4.239 2.476 1.00 98.75 100 ILE A O 1
ATOM 786 N N . GLY A 1 101 ? -1.897 5.552 0.646 1.00 98.38 101 GLY A N 1
ATOM 787 C CA . GLY A 1 101 ? -0.529 5.303 0.198 1.00 98.38 101 GLY A CA 1
ATOM 788 C C . GLY A 1 101 ? 0.375 6.518 0.394 1.00 98.38 101 GLY A C 1
ATOM 789 O O . GLY A 1 101 ? -0.035 7.628 0.064 1.00 98.38 101 GLY A O 1
ATOM 790 N N . LEU A 1 102 ? 1.592 6.331 0.907 1.00 98.56 102 LEU A N 1
ATOM 791 C CA . LEU A 1 102 ? 2.611 7.385 1.000 1.00 98.56 102 LEU A CA 1
ATOM 792 C C . LEU A 1 102 ? 3.954 6.900 0.461 1.00 98.56 102 LEU A C 1
ATOM 794 O O . LEU A 1 102 ? 4.312 5.731 0.629 1.00 98.56 102 LEU A O 1
ATOM 798 N N . VAL A 1 103 ? 4.707 7.819 -0.140 1.00 98.19 103 VAL A N 1
ATOM 799 C CA . VAL A 1 103 ? 6.070 7.592 -0.642 1.00 98.19 103 VAL A CA 1
ATOM 800 C C . VAL A 1 103 ? 7.043 8.595 -0.049 1.00 98.19 103 VAL A C 1
ATOM 802 O O . VAL A 1 103 ? 6.660 9.735 0.205 1.00 98.19 103 VAL A O 1
ATOM 805 N N . SER A 1 104 ? 8.296 8.201 0.174 1.00 97.62 104 SER A N 1
ATOM 806 C CA . SER A 1 104 ? 9.297 9.134 0.694 1.00 97.62 104 SER A CA 1
ATOM 807 C C . SER A 1 104 ? 10.051 9.777 -0.459 1.00 97.62 104 SER A C 1
ATOM 809 O O . SER A 1 104 ? 10.531 9.046 -1.327 1.00 97.62 104 SER A O 1
ATOM 811 N N . PRO A 1 105 ? 10.231 11.110 -0.480 1.00 96.19 105 PRO A N 1
ATOM 812 C CA . PRO A 1 105 ? 11.019 11.765 -1.519 1.00 96.19 105 PRO A CA 1
ATOM 813 C C . PRO A 1 105 ? 12.478 11.287 -1.551 1.00 96.19 105 PRO A C 1
ATOM 815 O O . PRO A 1 105 ? 13.127 11.414 -2.586 1.00 96.19 105 PRO A O 1
ATOM 818 N N . ILE A 1 106 ? 12.999 10.716 -0.456 1.00 95.75 106 ILE A N 1
ATOM 819 C CA . ILE A 1 106 ? 14.410 10.312 -0.346 1.00 95.75 106 ILE A CA 1
ATOM 820 C C . ILE A 1 106 ? 14.778 9.133 -1.256 1.00 95.75 106 ILE A C 1
ATOM 822 O O . ILE A 1 106 ? 15.956 8.945 -1.554 1.00 95.75 106 ILE A O 1
ATOM 826 N N . TYR A 1 107 ? 13.790 8.342 -1.685 1.00 94.69 107 TYR A N 1
ATOM 827 C CA . TYR A 1 107 ? 14.003 7.161 -2.529 1.00 94.69 107 TYR A CA 1
ATOM 828 C C . TYR A 1 107 ? 13.901 7.459 -4.024 1.00 94.69 107 TYR A C 1
ATOM 830 O O . TYR A 1 107 ? 14.232 6.621 -4.856 1.00 94.69 107 TYR A O 1
ATOM 838 N N . PHE A 1 108 ? 13.501 8.676 -4.384 1.00 93.69 108 PHE A N 1
ATOM 839 C CA . PHE A 1 108 ? 13.344 9.086 -5.770 1.00 93.69 108 PHE A CA 1
ATOM 840 C C . PHE A 1 108 ? 14.527 9.945 -6.194 1.00 93.69 108 PHE A C 1
ATOM 842 O O . PHE A 1 108 ? 15.034 10.765 -5.432 1.00 93.69 108 PHE A O 1
ATOM 849 N N . ASN A 1 109 ? 14.952 9.796 -7.449 1.00 91.25 109 ASN A N 1
ATOM 850 C CA . ASN A 1 109 ? 15.980 10.660 -8.018 1.00 91.25 109 ASN A CA 1
ATOM 851 C C . ASN A 1 109 ? 15.402 12.076 -8.253 1.00 91.25 109 ASN A C 1
ATOM 853 O O . ASN A 1 109 ? 14.528 12.220 -9.113 1.00 91.25 109 ASN A O 1
ATOM 857 N N . PRO A 1 110 ? 15.904 13.130 -7.576 1.00 92.12 110 PRO A N 1
ATOM 858 C CA . PRO A 1 110 ? 15.350 14.480 -7.705 1.00 92.12 110 PRO A CA 1
ATOM 859 C C . PRO A 1 110 ? 15.457 15.066 -9.118 1.00 92.12 110 PRO A C 1
ATOM 861 O O . PRO A 1 110 ? 14.563 15.790 -9.553 1.00 92.12 110 PRO A O 1
ATOM 864 N N . GLU A 1 111 ? 16.519 14.742 -9.862 1.00 90.38 111 GLU A N 1
ATOM 865 C CA . GLU A 1 111 ? 16.685 15.197 -11.248 1.00 90.38 111 GLU A CA 1
ATOM 866 C C . GLU A 1 111 ? 15.654 14.546 -12.170 1.00 90.38 111 GLU A C 1
ATOM 868 O O . GLU A 1 111 ? 15.109 15.206 -13.056 1.00 90.38 111 GLU A O 1
ATOM 873 N N . LEU A 1 112 ? 15.359 13.260 -11.944 1.00 87.31 112 LEU A N 1
ATOM 874 C CA . LEU A 1 112 ? 14.324 12.549 -12.690 1.00 87.31 112 LEU A CA 1
ATOM 875 C C . LEU A 1 112 ? 12.944 13.124 -12.372 1.00 87.31 112 LEU A C 1
ATOM 877 O O . LEU A 1 112 ? 12.204 13.429 -13.303 1.00 87.31 112 LEU A O 1
ATOM 881 N N . LEU A 1 113 ? 12.635 13.346 -11.088 1.00 92.44 113 LEU A N 1
ATOM 882 C CA . LEU A 1 113 ? 11.382 13.980 -10.681 1.00 92.44 113 LEU A CA 1
ATOM 883 C C . LEU A 1 113 ? 11.208 15.341 -11.366 1.00 92.44 113 LEU A C 1
ATOM 885 O O . LEU A 1 113 ? 10.189 15.578 -12.011 1.00 92.44 113 LEU A O 1
ATOM 889 N N . ALA A 1 114 ? 12.227 16.206 -11.314 1.00 92.00 114 ALA A N 1
ATOM 890 C CA . ALA A 1 114 ? 12.182 17.529 -11.933 1.00 92.00 114 ALA A CA 1
ATOM 891 C C . ALA A 1 114 ? 12.011 17.453 -13.459 1.00 92.00 114 ALA A C 1
ATOM 893 O O . ALA A 1 114 ? 11.162 18.144 -14.026 1.00 92.00 114 ALA A O 1
ATOM 894 N N . LYS A 1 115 ? 12.778 16.583 -14.129 1.00 92.19 115 LYS A N 1
ATOM 895 C CA . LYS A 1 115 ? 12.689 16.362 -15.580 1.00 92.19 115 LYS A CA 1
ATOM 896 C C . LYS A 1 115 ? 11.305 15.866 -15.994 1.00 92.19 115 LYS A C 1
ATOM 898 O O . LYS A 1 115 ? 10.797 16.254 -17.045 1.00 92.19 115 LYS A O 1
ATOM 903 N N . GLU A 1 116 ? 10.700 15.017 -15.173 1.00 92.00 116 GLU A N 1
ATOM 904 C CA . GLU A 1 116 ? 9.375 14.457 -15.402 1.00 92.00 116 GLU A CA 1
ATOM 905 C C . GLU A 1 116 ? 8.260 15.301 -14.773 1.00 92.00 116 GLU A C 1
ATOM 907 O O . GLU A 1 116 ? 7.108 14.888 -14.819 1.00 92.00 116 GLU A O 1
ATOM 912 N N . GLY A 1 117 ? 8.533 16.497 -14.239 1.00 94.06 117 GLY A N 1
ATOM 913 C CA . GLY A 1 117 ? 7.517 17.368 -13.629 1.00 94.06 117 GLY A CA 1
ATOM 914 C C . GLY A 1 117 ? 6.728 16.696 -12.497 1.00 94.06 117 GLY A C 1
ATOM 915 O O . GLY A 1 117 ? 5.534 16.971 -12.331 1.00 94.06 117 GLY A O 1
ATOM 916 N N . LEU A 1 118 ? 7.381 15.775 -11.791 1.00 96.19 118 LEU A N 1
ATOM 917 C CA . LEU A 1 118 ? 6.866 15.070 -10.632 1.00 96.19 118 LEU A CA 1
ATOM 918 C C . LEU A 1 118 ? 7.267 15.805 -9.353 1.00 96.19 118 LEU A C 1
ATOM 920 O O . LEU A 1 118 ? 8.371 16.331 -9.231 1.00 96.19 118 LEU A O 1
ATOM 924 N N . GLU A 1 119 ? 6.360 15.813 -8.389 1.00 97.06 119 GLU A N 1
ATOM 925 C CA . GLU A 1 119 ? 6.534 16.439 -7.084 1.00 97.06 119 GLU A CA 1
ATOM 926 C C . GLU A 1 119 ? 6.069 15.460 -6.010 1.00 97.06 119 GLU A C 1
ATOM 928 O O . GLU A 1 119 ? 4.976 14.902 -6.110 1.00 97.06 119 GLU A O 1
ATOM 933 N N . ILE A 1 120 ? 6.889 15.256 -4.981 1.00 98.06 120 ILE A N 1
ATOM 934 C CA . ILE A 1 120 ? 6.514 14.477 -3.802 1.00 98.06 120 ILE A CA 1
ATOM 935 C C . ILE A 1 120 ? 6.378 15.449 -2.638 1.00 98.06 120 ILE A C 1
ATOM 937 O O . ILE A 1 120 ? 7.356 16.081 -2.240 1.00 98.06 120 ILE A O 1
ATOM 941 N N . LYS A 1 121 ? 5.161 15.578 -2.110 1.00 98.12 121 LYS A N 1
ATOM 942 C CA . LYS A 1 121 ? 4.899 16.368 -0.905 1.00 98.12 121 LYS A CA 1
ATOM 943 C C . LYS A 1 121 ? 5.392 15.642 0.340 1.00 98.12 121 LYS A C 1
ATOM 945 O O . LYS A 1 121 ? 5.483 14.411 0.354 1.00 98.12 121 LYS A O 1
ATOM 950 N N . ASP A 1 122 ? 5.642 16.411 1.397 1.00 97.94 122 ASP A N 1
ATOM 951 C CA . ASP A 1 122 ? 6.019 15.863 2.695 1.00 97.94 122 ASP A CA 1
ATOM 952 C C . ASP A 1 122 ? 4.972 14.829 3.178 1.00 97.94 122 ASP A C 1
ATOM 954 O O . ASP A 1 122 ? 3.767 15.130 3.199 1.00 97.94 122 ASP A O 1
ATOM 958 N N . PRO A 1 123 ? 5.388 13.594 3.519 1.00 98.06 123 PRO A N 1
ATOM 959 C CA . PRO A 1 123 ? 4.463 12.541 3.932 1.00 98.06 123 PRO A CA 1
ATOM 960 C C . PRO A 1 123 ? 3.714 12.854 5.234 1.00 98.06 123 PRO A C 1
ATOM 962 O O . PRO A 1 123 ? 2.556 12.458 5.379 1.00 98.06 123 PRO A O 1
ATOM 965 N N . GLU A 1 124 ? 4.349 13.553 6.180 1.00 97.69 124 GLU A N 1
ATOM 966 C CA . GLU A 1 124 ? 3.756 13.904 7.475 1.00 97.69 124 GLU A CA 1
ATOM 967 C C . GLU A 1 124 ? 2.677 14.975 7.313 1.00 97.69 124 GLU A C 1
ATOM 969 O O . GLU A 1 124 ? 1.558 14.797 7.800 1.00 97.69 124 GLU A O 1
ATOM 974 N N . GLU A 1 125 ? 2.977 16.050 6.585 1.00 97.94 125 GLU A N 1
ATOM 975 C CA . GLU A 1 125 ? 2.010 17.096 6.242 1.00 97.94 125 GLU A CA 1
ATOM 976 C C . GLU A 1 125 ? 0.823 16.518 5.467 1.00 97.94 125 GLU A C 1
ATOM 978 O O . GLU A 1 125 ? -0.332 16.754 5.831 1.00 97.94 125 GLU A O 1
ATOM 983 N N . THR A 1 126 ? 1.098 15.689 4.455 1.00 98.06 126 THR A N 1
ATOM 984 C CA . THR A 1 126 ? 0.053 15.073 3.628 1.00 98.06 126 THR A CA 1
ATOM 985 C C . THR A 1 126 ? -0.865 14.172 4.453 1.00 98.06 126 THR A C 1
ATOM 987 O O . THR A 1 126 ? -2.092 14.230 4.332 1.00 98.06 126 THR A O 1
ATOM 990 N N . LEU A 1 127 ? -0.295 13.334 5.324 1.00 97.69 127 LEU A N 1
ATOM 991 C CA . LEU A 1 127 ? -1.093 12.453 6.169 1.00 97.69 127 LEU A CA 1
ATOM 992 C C . LEU A 1 127 ? -1.914 13.249 7.188 1.00 97.69 127 LEU A C 1
ATOM 994 O O . LEU A 1 127 ? -3.081 12.926 7.396 1.00 97.69 127 LEU A O 1
ATOM 998 N N . ASN A 1 128 ? -1.361 14.314 7.775 1.00 96.94 128 ASN A N 1
ATOM 999 C CA . ASN A 1 128 ? -2.106 15.203 8.670 1.00 96.94 128 ASN A CA 1
ATOM 1000 C C . ASN A 1 128 ? -3.305 15.875 7.978 1.00 96.94 128 ASN A C 1
ATOM 1002 O O . ASN A 1 128 ? -4.349 16.039 8.610 1.00 96.94 128 ASN A O 1
ATOM 1006 N N . GLU A 1 129 ? -3.184 16.223 6.694 1.00 97.00 129 GLU A N 1
ATOM 1007 C CA . GLU A 1 129 ? -4.273 16.803 5.899 1.00 97.00 129 GLU A CA 1
ATOM 1008 C C . GLU A 1 129 ? -5.397 15.788 5.622 1.00 97.00 129 GLU A C 1
ATOM 1010 O O . GLU A 1 129 ? -6.579 16.097 5.783 1.00 97.00 129 GLU A O 1
ATOM 1015 N N . ILE A 1 130 ? -5.048 14.557 5.234 1.00 97.19 130 ILE A N 1
ATOM 1016 C CA . ILE A 1 130 ? -6.025 13.559 4.764 1.00 97.19 130 ILE A CA 1
ATOM 1017 C C . ILE A 1 130 ? -6.657 12.766 5.913 1.00 97.19 130 ILE A C 1
ATOM 1019 O O . ILE A 1 130 ? -7.820 12.353 5.832 1.00 97.19 130 ILE A O 1
ATOM 1023 N N . LEU A 1 131 ? -5.926 12.551 7.008 1.00 96.81 131 LEU A N 1
ATOM 1024 C CA . LEU A 1 131 ? -6.360 11.680 8.099 1.00 96.81 131 LEU A CA 1
ATOM 1025 C C . LEU A 1 131 ? -7.714 12.078 8.728 1.00 96.81 131 LEU A C 1
ATOM 1027 O O . LEU A 1 131 ? -8.503 11.172 9.009 1.00 96.81 131 LEU A O 1
ATOM 1031 N N . PRO A 1 132 ? -8.052 13.370 8.932 1.00 97.50 132 PRO A N 1
ATOM 1032 C CA . PRO A 1 132 ? -9.379 13.768 9.407 1.00 97.50 132 PRO A CA 1
ATOM 1033 C C . PRO A 1 132 ? -10.514 13.319 8.479 1.00 97.50 132 PRO A C 1
ATOM 1035 O O . PRO A 1 132 ? -11.534 12.820 8.957 1.00 97.50 132 PRO A O 1
ATOM 1038 N N . ARG A 1 133 ? -10.323 13.433 7.157 1.00 97.00 133 ARG A N 1
ATOM 1039 C CA . ARG A 1 133 ? -11.303 12.995 6.154 1.00 97.00 133 ARG A CA 1
ATOM 1040 C C . ARG A 1 133 ? -11.463 11.477 6.182 1.00 97.00 133 ARG A C 1
ATOM 1042 O O . ARG A 1 133 ? -12.585 10.992 6.310 1.00 97.00 133 ARG A O 1
ATOM 1049 N N . LEU A 1 134 ? -10.355 10.735 6.203 1.00 96.81 134 LEU A N 1
ATOM 1050 C CA . LEU A 1 134 ? -10.378 9.275 6.342 1.00 96.81 134 LEU A CA 1
ATOM 1051 C C . LEU A 1 134 ? -11.111 8.817 7.605 1.00 96.81 134 LEU A C 1
ATOM 1053 O O . LEU A 1 134 ? -11.947 7.925 7.524 1.00 96.81 134 LEU A O 1
ATOM 1057 N N . LYS A 1 135 ? -10.866 9.454 8.757 1.00 96.19 135 LYS A N 1
ATOM 1058 C CA . LYS A 1 135 ? -11.557 9.132 10.020 1.00 96.19 135 LYS A CA 1
ATOM 1059 C C . LYS A 1 135 ? -13.066 9.381 9.974 1.00 96.19 135 LYS A C 1
ATOM 1061 O O . LYS A 1 135 ? -13.799 8.766 10.741 1.00 96.19 135 LYS A O 1
ATOM 1066 N N . SER A 1 136 ? -13.531 10.288 9.113 1.00 96.94 136 SER A N 1
ATOM 1067 C CA . SER A 1 136 ? -14.964 10.542 8.926 1.00 96.94 136 SER A CA 1
ATOM 1068 C C . SER A 1 136 ? -15.650 9.490 8.045 1.00 96.94 136 SER A C 1
ATOM 1070 O O . SER A 1 136 ? -16.860 9.300 8.147 1.00 96.94 136 SER A O 1
ATOM 1072 N N . GLU A 1 137 ? -14.881 8.780 7.213 1.00 97.25 137 GLU A N 1
ATOM 1073 C CA . GLU A 1 137 ? -15.387 7.808 6.237 1.00 97.25 137 GLU A CA 1
ATOM 1074 C C . GLU A 1 137 ? -15.111 6.348 6.641 1.00 97.25 137 GLU A C 1
ATOM 1076 O O . GLU A 1 137 ? -15.836 5.443 6.222 1.00 97.25 137 GLU A O 1
ATOM 1081 N N . ALA A 1 138 ? -14.084 6.106 7.461 1.00 97.75 138 ALA A N 1
ATOM 1082 C CA . ALA A 1 138 ? -13.600 4.783 7.827 1.00 97.75 138 ALA A CA 1
ATOM 1083 C C . ALA A 1 138 ? -13.384 4.627 9.337 1.00 97.75 138 ALA A C 1
ATOM 1085 O O . ALA A 1 138 ? -12.876 5.517 10.016 1.00 97.75 138 ALA A O 1
ATOM 1086 N N . SER A 1 139 ? -13.723 3.444 9.850 1.00 96.81 139 SER A N 1
ATOM 1087 C CA . SER A 1 139 ? -13.469 3.057 11.241 1.00 96.81 139 SER A CA 1
ATOM 1088 C C . SER A 1 139 ? -12.073 2.461 11.441 1.00 96.81 139 SER A C 1
ATOM 1090 O O . SER A 1 139 ? -11.554 2.476 12.553 1.00 96.81 139 SER A O 1
ATOM 1092 N N . ILE A 1 140 ? -11.471 1.931 10.370 1.00 97.75 140 ILE A N 1
ATOM 1093 C CA . ILE A 1 140 ? -10.122 1.357 10.358 1.00 97.75 140 ILE A CA 1
ATOM 1094 C C . ILE A 1 140 ? -9.320 2.041 9.256 1.00 97.75 140 ILE A C 1
ATOM 1096 O O . ILE A 1 140 ? -9.776 2.114 8.118 1.00 97.75 140 ILE A O 1
ATOM 1100 N N . ILE A 1 141 ? -8.116 2.506 9.573 1.00 98.44 141 ILE A N 1
ATOM 1101 C CA . ILE A 1 141 ? -7.223 3.180 8.630 1.00 98.44 141 ILE A CA 1
ATOM 1102 C C . ILE A 1 141 ? -5.936 2.371 8.475 1.00 98.44 141 ILE A C 1
ATOM 1104 O O . ILE A 1 141 ? -5.235 2.097 9.453 1.00 98.44 141 ILE A O 1
ATOM 1108 N N . ILE A 1 142 ? -5.632 2.005 7.231 1.00 98.62 142 ILE A N 1
ATOM 1109 C CA . ILE A 1 142 ? -4.424 1.294 6.820 1.00 98.62 142 ILE A CA 1
ATOM 1110 C C . ILE A 1 142 ? -3.533 2.260 6.042 1.00 98.62 142 ILE A C 1
ATOM 1112 O O . ILE A 1 142 ? -3.956 2.834 5.041 1.00 98.62 142 ILE A O 1
ATOM 1116 N N . LEU A 1 143 ? -2.289 2.407 6.486 1.00 98.56 143 LEU A N 1
ATOM 1117 C CA . LEU A 1 143 ? -1.239 3.111 5.764 1.00 98.56 143 LEU A CA 1
ATOM 1118 C C . LEU A 1 143 ? -0.381 2.101 4.993 1.00 98.56 143 LEU A C 1
ATOM 1120 O O . LEU A 1 143 ? 0.280 1.261 5.602 1.00 98.56 143 LEU A O 1
ATOM 1124 N N . LEU A 1 144 ? -0.355 2.207 3.667 1.00 98.50 144 LEU A N 1
ATOM 1125 C CA . LEU A 1 144 ? 0.668 1.600 2.821 1.00 98.50 144 LEU A CA 1
ATOM 1126 C C . LEU A 1 144 ? 1.843 2.575 2.747 1.00 98.50 144 LEU A C 1
ATOM 1128 O O . LEU A 1 144 ? 1.746 3.638 2.138 1.00 98.50 144 LEU A O 1
ATOM 1132 N N . SER A 1 145 ? 2.928 2.240 3.436 1.00 97.69 145 SER A N 1
ATOM 1133 C CA . SER A 1 145 ? 4.059 3.137 3.636 1.00 97.69 145 SER A CA 1
ATOM 1134 C C . SER A 1 145 ? 5.261 2.687 2.820 1.00 97.69 145 SER A C 1
ATOM 1136 O O . SER A 1 145 ? 5.969 1.761 3.218 1.00 97.69 145 SER A O 1
ATOM 1138 N N . HIS A 1 146 ? 5.548 3.390 1.728 1.00 97.38 146 HIS A N 1
ATOM 1139 C CA . HIS A 1 146 ? 6.826 3.297 1.019 1.00 97.38 146 HIS A CA 1
ATOM 1140 C C . HIS A 1 146 ? 7.824 4.349 1.537 1.00 97.38 146 HIS A C 1
ATOM 1142 O O . HIS A 1 146 ? 8.535 5.007 0.781 1.00 97.38 146 HIS A O 1
ATOM 1148 N N . LEU A 1 147 ? 7.823 4.552 2.859 1.00 97.31 147 LEU A N 1
ATOM 1149 C CA . LEU A 1 147 ? 8.742 5.442 3.574 1.00 97.31 147 LEU A CA 1
ATOM 1150 C C . LEU A 1 147 ? 9.938 4.687 4.174 1.00 97.31 147 LEU A C 1
ATOM 1152 O O . LEU A 1 147 ? 10.805 5.276 4.807 1.00 97.31 147 LEU A O 1
ATOM 1156 N N . GLY A 1 148 ? 9.963 3.361 4.047 1.00 95.19 148 GLY A N 1
ATOM 1157 C CA . GLY A 1 148 ? 10.862 2.531 4.835 1.00 95.19 148 GLY A CA 1
ATOM 1158 C C . GLY A 1 148 ? 10.492 2.536 6.321 1.00 95.19 148 GLY A C 1
ATOM 1159 O O . GLY A 1 148 ? 9.646 3.288 6.820 1.00 95.19 148 GLY A O 1
ATOM 1160 N N . LYS A 1 149 ? 11.109 1.639 7.078 1.00 93.50 149 LYS A N 1
ATOM 1161 C CA . LYS A 1 149 ? 10.764 1.348 8.470 1.00 93.50 149 LYS A CA 1
ATOM 1162 C C . LYS A 1 149 ? 11.062 2.515 9.399 1.00 93.50 149 LYS A C 1
ATOM 1164 O O . LYS A 1 149 ? 10.262 2.798 10.296 1.00 93.50 149 LYS A O 1
ATOM 1169 N N . ASN A 1 150 ? 12.206 3.170 9.215 1.00 94.00 150 ASN A N 1
ATOM 1170 C CA . ASN A 1 150 ? 12.657 4.227 10.117 1.00 94.00 150 ASN A CA 1
ATOM 1171 C C . ASN A 1 150 ? 11.762 5.463 10.015 1.00 94.00 150 ASN A C 1
ATOM 1173 O O . ASN A 1 150 ? 11.235 5.911 11.034 1.00 94.00 150 ASN A O 1
ATOM 1177 N N . GLU A 1 151 ? 11.528 5.968 8.804 1.00 96.81 151 GLU A N 1
ATOM 1178 C CA . GLU A 1 151 ? 10.664 7.129 8.585 1.00 96.81 151 GLU A CA 1
ATOM 1179 C C . GLU A 1 151 ? 9.210 6.817 8.959 1.00 96.81 151 GLU A C 1
ATOM 1181 O O . GLU A 1 151 ? 8.605 7.588 9.702 1.00 96.81 151 GLU A O 1
ATOM 1186 N N . THR A 1 152 ? 8.684 5.634 8.596 1.00 97.00 152 THR A N 1
ATOM 1187 C CA . THR A 1 152 ? 7.338 5.209 9.036 1.00 97.00 152 THR A CA 1
ATOM 1188 C C . THR A 1 152 ? 7.218 5.217 10.559 1.00 97.00 152 THR A C 1
ATOM 1190 O O . THR A 1 152 ? 6.234 5.699 11.114 1.00 97.00 152 THR A O 1
ATOM 1193 N N . THR A 1 153 ? 8.221 4.696 11.267 1.00 94.81 153 THR A N 1
ATOM 1194 C CA . THR A 1 153 ? 8.202 4.656 12.734 1.00 94.81 153 THR A CA 1
ATOM 1195 C C . THR A 1 153 ? 8.223 6.063 13.334 1.00 94.81 153 THR A C 1
ATOM 1197 O O . THR A 1 153 ? 7.521 6.323 14.312 1.00 94.81 153 THR A O 1
ATOM 1200 N N . LEU A 1 154 ? 9.014 6.978 12.767 1.00 95.25 154 LEU A N 1
ATOM 1201 C CA . LEU A 1 154 ? 9.062 8.375 13.206 1.00 95.25 154 LEU A CA 1
ATOM 1202 C C . LEU A 1 154 ? 7.733 9.089 12.955 1.00 95.25 154 LEU A C 1
ATOM 1204 O O . LEU A 1 154 ? 7.243 9.766 13.857 1.00 95.25 154 LEU A O 1
ATOM 1208 N N . LEU A 1 155 ? 7.126 8.875 11.787 1.00 96.50 155 LEU A N 1
ATOM 1209 C CA . LEU A 1 155 ? 5.804 9.389 11.442 1.00 96.50 155 LEU A CA 1
ATOM 1210 C C . LEU A 1 155 ? 4.758 8.921 12.463 1.00 96.50 155 LEU A C 1
ATOM 1212 O O . LEU A 1 155 ? 4.127 9.739 13.128 1.00 96.50 155 LEU A O 1
ATOM 1216 N N . LEU A 1 156 ? 4.651 7.608 12.696 1.00 95.69 156 LEU A N 1
ATOM 1217 C CA . LEU A 1 156 ? 3.675 7.024 13.629 1.00 95.69 156 LEU A CA 1
ATOM 1218 C C . LEU A 1 156 ? 3.886 7.424 15.099 1.00 95.69 156 LEU A C 1
ATOM 1220 O O . LEU A 1 156 ? 2.955 7.333 15.898 1.00 95.69 156 LEU A O 1
ATOM 1224 N N . ARG A 1 157 ? 5.085 7.876 15.489 1.00 93.06 157 ARG A N 1
ATOM 1225 C CA . ARG A 1 157 ? 5.331 8.428 16.834 1.00 93.06 157 ARG A CA 1
ATOM 1226 C C . ARG A 1 157 ? 4.722 9.813 17.029 1.00 93.06 157 ARG A C 1
ATOM 1228 O O . ARG A 1 157 ? 4.406 10.166 18.162 1.00 93.06 157 ARG A O 1
ATOM 1235 N N . LYS A 1 158 ? 4.589 10.594 15.958 1.00 92.25 158 LYS A N 1
ATOM 1236 C CA . LYS A 1 158 ? 4.113 11.982 16.011 1.00 92.25 158 LYS A CA 1
ATOM 1237 C C . LYS A 1 158 ? 2.602 12.110 15.847 1.00 92.25 158 LYS A C 1
ATOM 1239 O O . LYS A 1 158 ? 2.048 13.153 16.177 1.00 92.25 158 LYS A O 1
ATOM 1244 N N . MET A 1 159 ? 1.924 11.067 15.370 1.00 89.31 159 MET A N 1
ATOM 1245 C CA . MET A 1 159 ? 0.495 11.129 15.064 1.00 89.31 159 MET A CA 1
ATOM 1246 C C . MET A 1 159 ? -0.294 9.924 15.559 1.00 89.31 159 MET A C 1
ATOM 1248 O O . MET A 1 159 ? 0.253 8.884 15.912 1.00 89.31 159 MET A O 1
ATOM 1252 N N . SER A 1 160 ? -1.617 10.082 15.586 1.00 91.25 160 SER A N 1
ATOM 1253 C CA . SER A 1 160 ? -2.561 9.054 16.019 1.00 91.25 160 SER A CA 1
ATOM 1254 C C . SER A 1 160 ? -3.711 8.916 15.029 1.00 91.25 160 SER A C 1
ATOM 1256 O O . SER A 1 160 ? -4.198 9.903 14.471 1.00 91.25 160 SER A O 1
ATOM 1258 N N . GLY A 1 161 ? -4.212 7.693 14.858 1.00 93.00 161 GLY A N 1
ATOM 1259 C CA . GLY A 1 161 ? -5.378 7.418 14.018 1.00 93.00 161 GLY A CA 1
ATOM 1260 C C . GLY A 1 161 ? -5.135 6.522 12.820 1.00 93.00 161 GLY A C 1
ATOM 1261 O O . GLY A 1 161 ? -6.101 6.173 12.159 1.00 93.00 161 GLY A O 1
ATOM 1262 N N . VAL A 1 162 ? -3.889 6.140 12.558 1.00 97.38 162 VAL A N 1
ATOM 1263 C CA . VAL A 1 162 ? -3.590 4.979 11.718 1.00 97.38 162 VAL A CA 1
ATOM 1264 C C . VAL A 1 162 ? -3.732 3.737 12.598 1.00 97.38 162 VAL A C 1
ATOM 1266 O O . VAL A 1 162 ? -3.237 3.715 13.722 1.00 97.38 162 VAL A O 1
ATOM 1269 N N . ASN A 1 163 ? -4.449 2.720 12.126 1.00 97.56 163 ASN A N 1
ATOM 1270 C CA . ASN A 1 163 ? -4.633 1.470 12.865 1.00 97.56 163 ASN A CA 1
ATOM 1271 C C . ASN A 1 163 ? -3.592 0.424 12.464 1.00 97.56 163 ASN A C 1
ATOM 1273 O O . ASN A 1 163 ? -3.084 -0.297 13.320 1.00 97.56 163 ASN A O 1
ATOM 1277 N N . VAL A 1 164 ? -3.264 0.359 11.172 1.00 98.06 164 VAL A N 1
ATOM 1278 C CA . VAL A 1 164 ? -2.281 -0.574 10.612 1.00 98.06 164 VAL A CA 1
ATOM 1279 C C . VAL A 1 164 ? -1.345 0.182 9.678 1.00 98.06 164 VAL A C 1
ATOM 1281 O O . VAL A 1 164 ? -1.803 0.987 8.874 1.00 98.06 164 VAL A O 1
ATOM 1284 N N . ALA A 1 165 ? -0.048 -0.098 9.750 1.00 97.81 165 ALA A N 1
ATOM 1285 C CA . ALA A 1 165 ? 0.935 0.366 8.781 1.00 97.81 165 ALA A CA 1
ATOM 1286 C C . ALA A 1 165 ? 1.637 -0.834 8.137 1.00 97.81 165 ALA A C 1
ATOM 1288 O O . ALA A 1 165 ? 2.234 -1.654 8.836 1.00 97.81 165 ALA A O 1
ATOM 1289 N N . ILE A 1 166 ? 1.564 -0.926 6.811 1.00 97.00 166 ILE A N 1
ATOM 1290 C CA . ILE A 1 166 ? 2.266 -1.921 6.000 1.00 97.00 166 ILE A CA 1
ATOM 1291 C C . ILE A 1 166 ? 3.487 -1.233 5.397 1.00 97.00 166 ILE A C 1
ATOM 1293 O O . ILE A 1 166 ? 3.350 -0.353 4.550 1.00 97.00 166 ILE A O 1
ATOM 1297 N N . VAL A 1 167 ? 4.672 -1.602 5.875 1.00 95.25 167 VAL A N 1
ATOM 1298 C CA . VAL A 1 167 ? 5.941 -0.983 5.480 1.00 95.25 167 VAL A CA 1
ATOM 1299 C C . VAL A 1 167 ? 6.532 -1.701 4.269 1.00 95.25 167 VAL A C 1
ATOM 1301 O O . VAL A 1 167 ? 6.729 -2.917 4.312 1.00 95.25 167 VAL A O 1
ATOM 1304 N N . GLY A 1 168 ? 6.829 -0.933 3.221 1.00 92.12 168 GLY A N 1
ATOM 1305 C CA . GLY A 1 168 ? 7.605 -1.328 2.044 1.00 92.12 168 GLY A CA 1
ATOM 1306 C C . GLY A 1 168 ? 8.999 -0.686 2.015 1.00 92.12 168 GLY A C 1
ATOM 1307 O O . GLY A 1 168 ? 9.492 -0.206 3.039 1.00 92.12 168 GLY A O 1
ATOM 1308 N N . HIS A 1 169 ? 9.609 -0.665 0.828 1.00 92.25 169 HIS A N 1
ATOM 1309 C CA . HIS A 1 169 ? 10.963 -0.181 0.521 1.00 92.25 169 HIS A CA 1
ATOM 1310 C C . HIS A 1 169 ? 12.112 -0.987 1.150 1.00 92.25 169 HIS A C 1
ATOM 1312 O O . HIS A 1 169 ? 12.908 -1.624 0.460 1.00 92.25 169 HIS A O 1
ATOM 1318 N N . ASP A 1 170 ? 12.205 -0.986 2.481 1.00 87.50 170 ASP A N 1
ATOM 1319 C CA . ASP A 1 170 ? 13.329 -1.609 3.172 1.00 87.50 170 ASP A CA 1
ATOM 1320 C C . ASP A 1 170 ? 13.247 -3.140 3.072 1.00 87.50 170 ASP A C 1
ATOM 1322 O O . ASP A 1 170 ? 12.201 -3.730 3.386 1.00 87.50 170 ASP A O 1
ATOM 1326 N N . PRO A 1 171 ? 14.352 -3.832 2.736 1.00 79.62 171 PRO A N 1
ATOM 1327 C CA . PRO A 1 171 ? 14.390 -5.278 2.829 1.00 79.62 171 PRO A CA 1
ATOM 1328 C C . PRO A 1 171 ? 14.267 -5.693 4.296 1.00 79.62 171 PRO A C 1
ATOM 1330 O O . PRO A 1 171 ? 14.865 -5.102 5.195 1.00 79.62 171 PRO A O 1
ATOM 1333 N N . GLY A 1 172 ? 13.531 -6.765 4.545 1.00 79.50 172 GLY A N 1
ATOM 1334 C CA . GLY A 1 172 ? 13.389 -7.304 5.887 1.00 79.50 172 GLY A CA 1
ATOM 1335 C C . GLY A 1 172 ? 12.014 -7.889 6.102 1.00 79.50 172 GLY A C 1
ATOM 1336 O O . GLY A 1 172 ? 11.170 -7.891 5.220 1.00 79.50 172 GLY A O 1
ATOM 1337 N N . MET A 1 173 ? 11.810 -8.437 7.286 1.00 80.25 173 MET A N 1
ATOM 1338 C CA . MET A 1 173 ? 10.526 -8.969 7.703 1.00 80.25 173 MET A CA 1
ATOM 1339 C C . MET A 1 173 ? 10.421 -8.798 9.207 1.00 80.25 173 MET A C 1
ATOM 1341 O O . MET A 1 173 ? 11.410 -8.947 9.931 1.00 80.25 173 MET A O 1
ATOM 1345 N N . LEU A 1 174 ? 9.221 -8.493 9.679 1.00 77.19 174 LEU A N 1
ATOM 1346 C CA . LEU A 1 174 ? 8.929 -8.505 11.101 1.00 77.19 174 LEU A CA 1
ATOM 1347 C C . LEU A 1 174 ? 8.312 -9.852 11.471 1.00 77.19 174 LEU A C 1
ATOM 1349 O O . LEU A 1 174 ? 7.187 -10.147 11.087 1.00 77.19 174 LEU A O 1
ATOM 1353 N N . ASN A 1 175 ? 9.046 -10.658 12.245 1.00 70.94 175 ASN A N 1
ATOM 1354 C CA . ASN A 1 175 ? 8.533 -11.935 12.761 1.00 70.94 175 ASN A CA 1
ATOM 1355 C C . ASN A 1 175 ? 7.348 -11.739 13.722 1.00 70.94 175 ASN A C 1
ATOM 1357 O O . ASN A 1 175 ? 6.531 -12.638 13.887 1.00 70.94 175 ASN A O 1
ATOM 1361 N N . GLN A 1 176 ? 7.273 -10.573 14.370 1.00 77.81 176 GLN A N 1
ATOM 1362 C CA . GLN A 1 176 ? 6.127 -10.116 15.149 1.00 77.81 176 GLN A CA 1
ATOM 1363 C C . GLN A 1 176 ? 5.871 -8.640 14.834 1.00 77.81 176 GLN A C 1
ATOM 1365 O O . GLN A 1 176 ? 6.840 -7.894 14.649 1.00 77.81 176 GLN A O 1
ATOM 1370 N N . PRO A 1 177 ? 4.604 -8.201 14.778 1.00 82.25 177 PRO A N 1
ATOM 1371 C CA . PRO A 1 177 ? 4.284 -6.803 14.531 1.00 82.25 177 PRO A CA 1
ATOM 1372 C C . PRO A 1 177 ? 4.846 -5.907 15.636 1.00 82.25 177 PRO A C 1
ATOM 1374 O O . PRO A 1 177 ? 4.879 -6.280 16.810 1.00 82.25 177 PRO A O 1
ATOM 1377 N N . ALA A 1 178 ? 5.256 -4.698 15.262 1.00 85.75 178 ALA A N 1
ATOM 1378 C CA . ALA A 1 178 ? 5.608 -3.663 16.226 1.00 85.75 178 ALA A CA 1
ATOM 1379 C C . ALA A 1 178 ? 4.377 -2.802 16.531 1.00 85.75 178 ALA A C 1
ATOM 1381 O O . ALA A 1 178 ? 3.594 -2.501 15.633 1.00 85.75 178 ALA A O 1
ATOM 1382 N N . LEU A 1 179 ? 4.216 -2.371 17.783 1.00 86.88 179 LEU A N 1
ATOM 1383 C CA . LEU A 1 179 ? 3.162 -1.432 18.167 1.00 86.88 179 LEU A CA 1
ATOM 1384 C C . LEU A 1 179 ? 3.742 -0.027 18.339 1.00 86.88 179 LEU A C 1
ATOM 1386 O O . LEU A 1 179 ? 4.536 0.213 19.248 1.00 86.88 179 LEU A O 1
ATOM 1390 N N . TRP A 1 180 ? 3.299 0.911 17.501 1.00 85.50 180 TRP A N 1
ATOM 1391 C CA . TRP A 1 180 ? 3.672 2.327 17.586 1.00 85.50 180 TRP A CA 1
ATOM 1392 C C . TRP A 1 180 ? 2.431 3.192 17.746 1.00 85.50 180 TRP A C 1
ATOM 1394 O O . TRP A 1 180 ? 1.616 3.292 16.836 1.00 85.50 180 TRP A O 1
ATOM 1404 N N . ASN A 1 181 ? 2.261 3.795 18.924 1.00 84.50 181 ASN A N 1
ATOM 1405 C CA . ASN A 1 181 ? 1.082 4.601 19.251 1.00 84.50 181 ASN A CA 1
ATOM 1406 C C . ASN A 1 181 ? -0.254 3.882 18.948 1.00 84.50 181 ASN A C 1
ATOM 1408 O O . ASN A 1 181 ? -1.169 4.455 18.362 1.00 84.50 181 ASN A O 1
ATOM 1412 N N . LYS A 1 182 ? -0.342 2.594 19.322 1.00 87.50 182 LYS A N 1
ATOM 1413 C CA . LYS A 1 182 ? -1.460 1.668 19.022 1.00 87.50 182 LYS A CA 1
ATOM 1414 C C . LYS A 1 182 ? -1.632 1.289 17.541 1.00 87.50 182 LYS A C 1
ATOM 1416 O O . LYS A 1 182 ? -2.546 0.533 17.228 1.00 87.50 182 LYS A O 1
ATOM 1421 N N . THR A 1 183 ? -0.749 1.746 16.656 1.00 95.88 183 THR A N 1
ATOM 1422 C CA . THR A 1 183 ? -0.677 1.288 15.264 1.00 95.88 183 THR A CA 1
ATOM 1423 C C . THR A 1 183 ? 0.027 -0.059 15.204 1.00 95.88 183 THR A C 1
ATOM 1425 O O . THR A 1 183 ? 1.135 -0.198 15.728 1.00 95.88 183 THR A O 1
ATOM 1428 N N . ILE A 1 184 ? -0.587 -1.029 14.534 1.00 96.12 184 ILE A N 1
ATOM 1429 C CA . ILE A 1 184 ? 0.016 -2.324 14.216 1.00 96.12 184 ILE A CA 1
ATOM 1430 C C . ILE A 1 184 ? 0.914 -2.135 12.993 1.00 96.12 184 ILE A C 1
ATOM 1432 O O . ILE A 1 184 ? 0.426 -1.923 11.886 1.00 96.12 184 ILE A O 1
ATOM 1436 N N . LEU A 1 185 ? 2.228 -2.192 13.182 1.00 95.81 185 LEU A N 1
ATOM 1437 C CA . LEU A 1 185 ? 3.202 -2.081 12.102 1.00 95.81 185 LEU A CA 1
ATOM 1438 C C . LEU A 1 185 ? 3.647 -3.478 11.666 1.00 95.81 185 LEU A C 1
ATOM 1440 O O . LEU A 1 185 ? 4.208 -4.240 12.459 1.00 95.81 185 LEU A O 1
ATOM 1444 N N . VAL A 1 186 ? 3.427 -3.782 10.389 1.00 94.62 186 VAL A N 1
ATOM 1445 C CA . VAL A 1 186 ? 3.854 -5.018 9.726 1.00 94.62 186 VAL A CA 1
ATOM 1446 C C . VAL A 1 186 ? 4.790 -4.700 8.564 1.00 94.62 186 VAL A C 1
ATOM 1448 O O . VAL A 1 186 ? 4.690 -3.655 7.926 1.00 94.62 186 VAL A O 1
ATOM 1451 N N . GLN A 1 187 ? 5.714 -5.616 8.292 1.00 90.69 187 GLN A N 1
ATOM 1452 C CA . GLN A 1 187 ? 6.647 -5.541 7.172 1.00 90.69 187 GLN A CA 1
ATOM 1453 C C . GLN A 1 187 ? 6.846 -6.956 6.642 1.00 90.69 1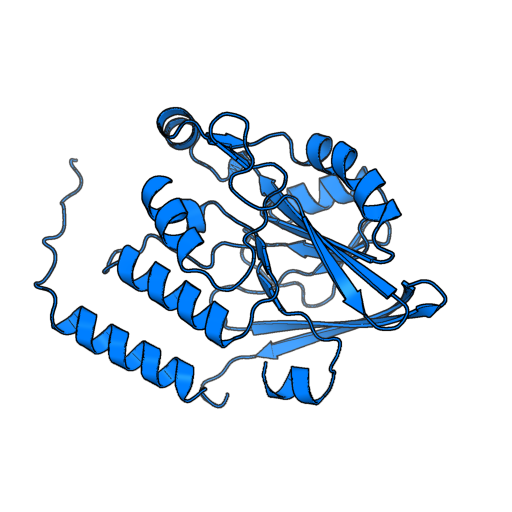87 GLN A C 1
ATOM 1455 O O . GLN A 1 187 ? 7.157 -7.867 7.418 1.00 90.69 187 GLN A O 1
ATOM 1460 N N . ASN A 1 188 ? 6.657 -7.131 5.338 1.00 82.69 188 ASN A N 1
ATOM 1461 C CA . ASN A 1 188 ? 6.835 -8.412 4.670 1.00 82.69 188 ASN A CA 1
ATOM 1462 C C . ASN A 1 188 ? 8.192 -8.465 3.952 1.00 82.69 188 ASN A C 1
ATOM 1464 O O . ASN A 1 188 ? 8.759 -7.434 3.601 1.00 82.69 188 ASN A O 1
ATOM 1468 N N . SER A 1 189 ? 8.695 -9.681 3.739 1.00 78.19 189 SER A N 1
ATOM 1469 C CA . SER A 1 189 ? 9.919 -9.938 2.982 1.00 78.19 189 SER A CA 1
ATOM 1470 C C . SER A 1 189 ? 9.758 -9.617 1.492 1.00 78.19 189 SER A C 1
ATOM 1472 O O . SER A 1 189 ? 8.662 -9.369 0.995 1.00 78.19 189 SER A O 1
ATOM 1474 N N . SER A 1 190 ? 10.864 -9.659 0.757 1.00 79.69 190 SER A N 1
ATOM 1475 C CA . SER A 1 190 ? 10.920 -9.294 -0.655 1.00 79.69 190 SER A CA 1
ATOM 1476 C C . SER A 1 190 ? 10.688 -10.482 -1.601 1.00 79.69 190 SER A C 1
ATOM 1478 O O . SER A 1 190 ? 10.770 -11.656 -1.223 1.00 79.69 190 SER A O 1
ATOM 1480 N N . GLN A 1 191 ? 10.449 -10.162 -2.878 1.00 82.81 191 GLN A N 1
ATOM 1481 C CA . GLN A 1 191 ? 10.443 -11.111 -4.005 1.00 82.81 191 GLN A CA 1
ATOM 1482 C C . GLN A 1 191 ? 9.343 -12.186 -3.950 1.00 82.81 191 GLN A C 1
ATOM 1484 O O . GLN A 1 191 ? 9.518 -13.270 -4.504 1.00 82.81 191 GLN A O 1
ATOM 1489 N N . GLY A 1 192 ? 8.229 -11.924 -3.261 1.00 84.94 192 GLY A N 1
ATOM 1490 C CA . GLY A 1 192 ? 7.092 -12.851 -3.207 1.00 84.94 192 GLY A CA 1
ATOM 1491 C C . GLY A 1 192 ? 7.379 -14.182 -2.501 1.00 84.94 192 GLY A C 1
ATOM 1492 O O . GLY A 1 192 ? 6.597 -15.118 -2.631 1.00 84.94 192 GLY A O 1
ATOM 1493 N N . LYS A 1 193 ? 8.484 -14.284 -1.746 1.00 88.50 193 LYS A N 1
ATOM 1494 C CA . LYS A 1 193 ? 8.849 -15.496 -0.985 1.00 88.50 193 LYS A CA 1
ATOM 1495 C C . LYS A 1 193 ? 7.911 -15.754 0.188 1.00 88.50 193 LYS A C 1
ATOM 1497 O O . LYS A 1 193 ? 7.764 -16.888 0.623 1.00 88.50 193 LYS A O 1
ATOM 1502 N N . PHE A 1 194 ? 7.290 -14.699 0.701 1.00 90.44 194 PHE A N 1
ATOM 1503 C CA . PHE A 1 194 ? 6.344 -14.778 1.798 1.00 90.44 194 PHE A CA 1
ATOM 1504 C C . PHE A 1 194 ? 5.107 -13.948 1.491 1.00 90.44 194 PHE A C 1
ATOM 1506 O O . PHE A 1 194 ? 5.198 -12.850 0.940 1.00 90.44 194 PHE A O 1
ATOM 1513 N N . LEU A 1 195 ? 3.954 -14.455 1.910 1.00 92.12 195 LEU A N 1
ATOM 1514 C CA . LEU A 1 195 ? 2.707 -13.711 1.983 1.00 92.12 195 LEU A CA 1
ATOM 1515 C C . LEU A 1 195 ? 2.406 -13.427 3.458 1.00 92.12 195 LEU A C 1
ATOM 1517 O O . LEU A 1 195 ? 2.139 -14.352 4.229 1.00 92.12 195 LEU A O 1
ATOM 1521 N N . GLY A 1 196 ? 2.466 -12.152 3.842 1.00 93.12 196 GLY A N 1
ATOM 1522 C CA . GLY A 1 196 ? 2.055 -11.704 5.169 1.00 93.12 196 GLY A CA 1
ATOM 1523 C C . GLY A 1 196 ? 0.535 -11.718 5.312 1.00 93.12 196 GLY A C 1
ATOM 1524 O O . GLY A 1 196 ? -0.178 -11.195 4.458 1.00 93.12 196 GLY A O 1
ATOM 1525 N N . VAL A 1 197 ? 0.045 -12.309 6.398 1.00 94.88 197 VAL A N 1
ATOM 1526 C CA . VAL A 1 197 ? -1.376 -12.378 6.747 1.00 94.88 197 VAL A CA 1
ATOM 1527 C C . VAL A 1 197 ? -1.555 -11.748 8.123 1.00 94.88 197 VAL A C 1
ATOM 1529 O O . VAL A 1 197 ? -1.037 -12.260 9.112 1.00 94.88 197 VAL A O 1
ATOM 1532 N N . LEU A 1 198 ? -2.266 -10.622 8.172 1.00 95.81 198 LEU A N 1
ATOM 1533 C CA . LEU A 1 198 ? -2.689 -9.957 9.403 1.00 95.81 198 LEU A CA 1
ATOM 1534 C C . LEU A 1 198 ? -4.194 -10.178 9.558 1.00 95.81 198 LEU A C 1
ATOM 1536 O O . LEU A 1 198 ? -4.984 -9.549 8.855 1.00 95.81 198 LEU A O 1
ATOM 1540 N N . ASP A 1 199 ? -4.580 -11.066 10.468 1.00 96.69 199 ASP A N 1
ATOM 1541 C CA . ASP A 1 199 ? -5.983 -11.274 10.812 1.00 96.69 199 ASP A CA 1
ATOM 1542 C C . ASP A 1 199 ? -6.366 -10.306 11.932 1.00 96.69 199 ASP A C 1
ATOM 1544 O O . ASP A 1 199 ? -5.691 -10.228 12.959 1.00 96.69 199 ASP A O 1
ATOM 1548 N N . LEU A 1 200 ? -7.452 -9.558 11.735 1.00 96.75 200 LEU A N 1
ATOM 1549 C CA . LEU A 1 200 ? -7.972 -8.601 12.707 1.00 96.75 200 LEU A CA 1
ATOM 1550 C C . LEU A 1 200 ? -9.335 -9.069 13.217 1.00 96.75 200 LEU A C 1
ATOM 1552 O O . LEU A 1 200 ? -10.248 -9.313 12.428 1.00 96.75 200 LEU A O 1
ATOM 1556 N N . THR A 1 201 ? -9.498 -9.122 14.537 1.00 96.81 201 THR A N 1
ATOM 1557 C CA . THR A 1 201 ? -10.812 -9.271 15.167 1.00 96.81 201 THR A CA 1
ATOM 1558 C C . THR A 1 201 ? -11.422 -7.888 15.329 1.00 96.81 201 THR A C 1
ATOM 1560 O O . THR A 1 201 ? -10.927 -7.074 16.112 1.00 96.81 201 THR A O 1
ATOM 1563 N N . ILE A 1 202 ? -12.481 -7.618 14.568 1.00 95.75 202 ILE A N 1
ATOM 1564 C CA . ILE A 1 202 ? -13.164 -6.326 14.567 1.00 95.75 202 ILE A CA 1
ATOM 1565 C C . ILE A 1 202 ? -14.417 -6.409 15.436 1.00 95.75 202 ILE A C 1
ATOM 1567 O O . ILE A 1 202 ? -15.343 -7.160 15.139 1.00 95.75 202 ILE A O 1
ATOM 1571 N N . GLY A 1 203 ? -14.423 -5.625 16.508 1.00 93.25 203 GLY A N 1
ATOM 1572 C CA . GLY A 1 203 ? -15.536 -5.470 17.428 1.00 93.25 203 GLY A CA 1
ATOM 1573 C C . GLY A 1 203 ? -16.566 -4.440 16.973 1.00 93.25 203 GLY A C 1
ATOM 1574 O O . GLY A 1 203 ? -16.574 -3.948 15.840 1.00 93.25 203 GLY A O 1
ATOM 1575 N N . THR A 1 204 ? -17.445 -4.058 17.901 1.00 87.88 204 THR A N 1
ATOM 1576 C CA . THR A 1 204 ? -18.492 -3.061 17.623 1.00 87.88 204 THR A CA 1
ATOM 1577 C C . THR A 1 204 ? -17.897 -1.718 17.182 1.00 87.88 204 THR A C 1
ATOM 1579 O O . THR A 1 204 ? -16.869 -1.276 17.694 1.00 87.88 204 THR A O 1
ATOM 1582 N N . LYS A 1 205 ? -18.557 -1.049 16.225 1.00 81.12 205 LYS A N 1
ATOM 1583 C CA . LYS A 1 205 ? -18.134 0.250 15.660 1.00 81.12 205 LYS A CA 1
ATOM 1584 C C . LYS A 1 205 ? -16.746 0.238 14.991 1.00 81.12 205 LYS A C 1
ATOM 1586 O O . LYS A 1 205 ? -16.135 1.294 14.851 1.00 81.12 205 LYS A O 1
ATOM 1591 N N . GLY A 1 206 ? -16.255 -0.929 14.567 1.00 84.69 206 GLY A N 1
ATOM 1592 C CA . GLY A 1 206 ? -15.007 -1.042 13.811 1.00 84.69 206 GLY A CA 1
ATOM 1593 C C . GLY A 1 206 ? -13.737 -0.913 14.655 1.00 84.69 206 GLY A C 1
ATOM 1594 O O . GLY A 1 206 ? -12.690 -0.541 14.133 1.00 84.69 206 GLY A O 1
ATOM 1595 N N . VAL A 1 207 ? -13.822 -1.204 15.955 1.00 91.19 207 VAL A N 1
ATOM 1596 C CA . VAL A 1 207 ? -12.663 -1.230 16.857 1.00 91.19 207 VAL A CA 1
ATOM 1597 C C . VAL A 1 207 ? -11.906 -2.548 16.686 1.00 91.19 207 VAL A C 1
ATOM 1599 O O . VAL A 1 207 ? -12.516 -3.611 16.696 1.00 91.19 207 VAL A O 1
ATOM 1602 N N . ILE A 1 208 ? -10.579 -2.499 16.562 1.00 95.56 208 ILE A N 1
ATOM 1603 C CA . ILE A 1 208 ? -9.741 -3.707 16.568 1.00 95.56 208 ILE A CA 1
ATOM 1604 C C . ILE A 1 208 ? -9.624 -4.207 18.014 1.00 95.56 208 ILE A C 1
ATOM 1606 O O . ILE A 1 208 ? -9.032 -3.530 18.853 1.00 95.56 208 ILE A O 1
ATOM 1610 N N . GLU A 1 209 ? -10.183 -5.381 18.302 1.00 95.38 209 GLU A N 1
ATOM 1611 C CA . GLU A 1 209 ? -10.150 -6.010 19.631 1.00 95.38 209 GLU A CA 1
ATOM 1612 C C . GLU A 1 209 ? -8.939 -6.930 19.802 1.00 95.38 209 GLU A C 1
ATOM 1614 O O . GLU A 1 209 ? -8.391 -7.049 20.896 1.00 95.38 209 GLU A O 1
ATOM 1619 N N . ASN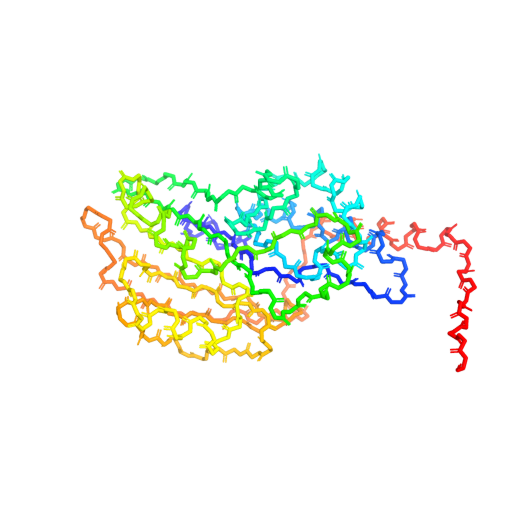 A 1 210 ? -8.515 -7.578 18.716 1.00 95.69 210 ASN A N 1
ATOM 1620 C CA . ASN A 1 210 ? -7.360 -8.463 18.700 1.00 95.69 210 ASN A CA 1
ATOM 1621 C C . ASN A 1 210 ? -6.765 -8.554 17.289 1.00 95.69 210 ASN A C 1
ATOM 1623 O O . ASN A 1 210 ? -7.426 -8.207 16.307 1.00 95.69 210 ASN A O 1
ATOM 1627 N N . TYR A 1 211 ? -5.534 -9.048 17.183 1.00 95.62 211 TYR A N 1
ATOM 1628 C CA . TYR A 1 211 ? -4.918 -9.372 15.904 1.00 95.62 211 TYR A CA 1
ATOM 1629 C C . TYR A 1 211 ? -3.974 -10.571 16.010 1.00 95.62 211 TYR A C 1
ATOM 1631 O O . TYR A 1 211 ? -3.374 -10.822 17.056 1.00 95.62 211 TYR A O 1
ATOM 1639 N N . THR A 1 212 ? -3.790 -11.284 14.902 1.00 94.50 212 THR A N 1
ATOM 1640 C CA . THR A 1 212 ? -2.726 -12.282 14.743 1.00 94.50 212 THR A CA 1
ATOM 1641 C C . THR A 1 212 ? -1.957 -12.020 13.456 1.00 94.50 212 THR A C 1
ATOM 1643 O O . THR A 1 212 ? -2.482 -11.452 12.500 1.00 94.50 212 THR A O 1
ATOM 1646 N N . VAL A 1 213 ? -0.680 -12.400 13.442 1.00 92.00 213 VAL A N 1
ATOM 1647 C CA . VAL A 1 213 ? 0.182 -12.275 12.264 1.00 92.00 213 VAL A CA 1
ATOM 1648 C C . VAL A 1 213 ? 0.735 -13.641 11.921 1.00 92.00 213 VAL A C 1
ATOM 1650 O O . VAL A 1 213 ? 1.306 -14.317 12.773 1.00 92.00 213 VAL A O 1
ATOM 1653 N N . ASN A 1 214 ? 0.579 -14.020 10.659 1.00 90.50 214 ASN A N 1
ATOM 1654 C CA . ASN A 1 214 ? 1.091 -15.253 10.095 1.00 90.50 214 ASN A CA 1
ATOM 1655 C C . ASN A 1 214 ? 1.873 -14.949 8.819 1.00 90.50 214 ASN A C 1
ATOM 1657 O O . ASN A 1 214 ? 1.525 -14.053 8.052 1.00 90.50 214 ASN A O 1
ATOM 1661 N N . MET A 1 215 ? 2.914 -15.737 8.572 1.00 89.38 215 MET A N 1
ATOM 1662 C CA . MET A 1 215 ? 3.718 -15.653 7.358 1.00 89.38 215 MET A CA 1
ATOM 1663 C C . MET A 1 215 ? 3.566 -16.951 6.580 1.00 89.38 215 MET A C 1
ATOM 1665 O O . MET A 1 215 ? 3.988 -18.011 7.042 1.00 89.38 215 MET A O 1
ATOM 1669 N N . VAL A 1 216 ? 2.970 -16.878 5.394 1.00 91.38 216 VAL A N 1
ATOM 1670 C CA . VAL A 1 216 ? 2.853 -18.036 4.506 1.00 91.38 216 VAL A CA 1
ATOM 1671 C C . VAL A 1 216 ? 4.088 -18.079 3.615 1.00 91.38 216 VAL A C 1
ATOM 1673 O O . VAL A 1 216 ? 4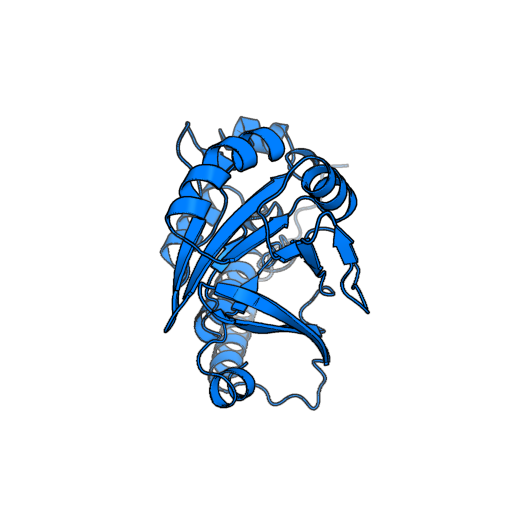.287 -17.189 2.791 1.00 91.38 216 VAL A O 1
ATOM 1676 N N . ASN A 1 217 ? 4.925 -19.103 3.788 1.00 91.81 217 ASN A N 1
ATOM 1677 C CA . ASN A 1 217 ? 6.099 -19.317 2.947 1.00 91.81 217 ASN A CA 1
ATOM 1678 C C . ASN A 1 217 ? 5.667 -19.846 1.572 1.00 91.81 217 ASN A C 1
ATOM 1680 O O . ASN A 1 217 ? 4.967 -20.858 1.484 1.00 91.81 217 ASN A O 1
ATOM 1684 N N . ILE A 1 218 ? 6.082 -19.162 0.511 1.00 91.38 218 ILE A N 1
ATOM 1685 C CA . ILE A 1 218 ? 5.821 -19.562 -0.866 1.00 91.38 218 ILE A CA 1
ATOM 1686 C C . ILE A 1 218 ? 6.998 -20.417 -1.320 1.00 91.38 218 ILE A C 1
ATOM 1688 O O . ILE A 1 218 ? 8.115 -19.938 -1.508 1.00 91.38 218 ILE A O 1
ATOM 1692 N N . THR A 1 219 ? 6.740 -21.713 -1.462 1.00 92.12 219 THR A N 1
ATOM 1693 C CA . THR A 1 219 ? 7.754 -22.719 -1.795 1.00 92.12 219 THR A CA 1
ATOM 1694 C C . THR A 1 219 ? 7.408 -23.401 -3.113 1.00 92.12 219 THR A C 1
ATOM 1696 O O . THR A 1 219 ? 6.331 -23.197 -3.667 1.00 92.12 219 THR A O 1
ATOM 1699 N N . GLU A 1 220 ? 8.289 -24.271 -3.597 1.00 89.94 220 GLU A N 1
ATOM 1700 C CA . GLU A 1 220 ? 8.011 -25.138 -4.751 1.00 89.94 220 GLU A CA 1
ATOM 1701 C C . GLU A 1 220 ? 6.781 -26.044 -4.565 1.00 89.94 220 GLU A C 1
ATOM 1703 O O . GLU A 1 220 ? 6.169 -26.456 -5.547 1.00 89.94 220 GLU A O 1
ATOM 1708 N N . ASN A 1 221 ? 6.386 -26.308 -3.314 1.00 90.31 221 ASN A N 1
ATOM 1709 C CA . ASN A 1 221 ? 5.206 -27.105 -2.984 1.00 90.31 221 ASN A CA 1
ATOM 1710 C C . ASN A 1 221 ? 3.908 -26.285 -2.978 1.00 90.31 221 ASN A C 1
ATOM 1712 O O . ASN A 1 221 ? 2.826 -26.853 -2.841 1.00 90.31 221 ASN A O 1
ATOM 1716 N N . THR A 1 222 ? 3.987 -24.957 -3.097 1.00 91.44 222 THR A N 1
ATOM 1717 C CA . THR A 1 222 ? 2.800 -24.106 -3.182 1.00 91.44 222 THR A CA 1
ATOM 1718 C C . THR A 1 222 ? 2.158 -24.277 -4.565 1.00 91.44 222 THR A C 1
ATOM 1720 O O . THR A 1 222 ? 2.825 -24.021 -5.573 1.00 91.44 222 THR A O 1
ATOM 1723 N N . PRO A 1 223 ? 0.875 -24.687 -4.658 1.00 91.06 223 PRO A N 1
ATOM 1724 C CA . PRO A 1 223 ? 0.227 -24.898 -5.947 1.00 91.06 223 PRO A CA 1
ATOM 1725 C C . PRO A 1 223 ? 0.251 -23.635 -6.808 1.00 91.06 223 PRO A C 1
ATOM 1727 O O . PRO A 1 223 ? -0.127 -22.549 -6.367 1.00 91.06 223 PRO A O 1
ATOM 1730 N N . SER A 1 224 ? 0.695 -23.786 -8.055 1.00 92.06 224 SER A N 1
ATOM 1731 C CA . SER A 1 224 ? 0.676 -22.698 -9.029 1.00 92.06 224 SER A CA 1
ATOM 1732 C C . SER A 1 224 ? -0.715 -22.526 -9.626 1.00 92.06 224 SER A C 1
ATOM 1734 O O . SER A 1 224 ? -1.385 -23.502 -9.960 1.00 92.06 224 SER A O 1
ATOM 1736 N N . ASP A 1 225 ? -1.120 -21.276 -9.822 1.00 93.25 225 ASP A N 1
ATOM 1737 C CA . ASP A 1 225 ? -2.405 -20.958 -10.428 1.00 93.25 225 ASP A CA 1
ATOM 1738 C C . ASP A 1 225 ? -2.371 -2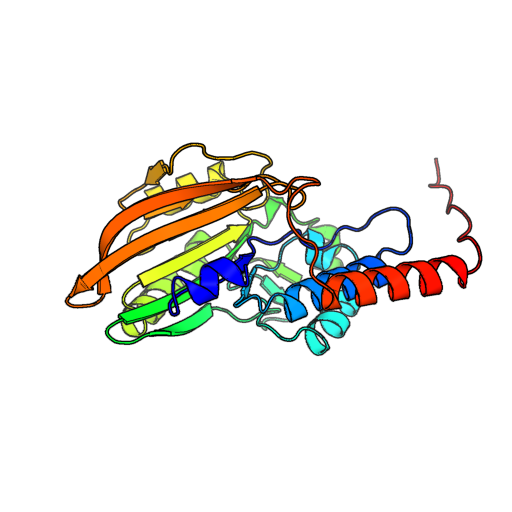1.135 -11.963 1.00 93.25 225 ASP A C 1
ATOM 1740 O O . ASP A 1 225 ? -1.475 -20.581 -12.610 1.00 93.25 225 ASP A O 1
ATOM 1744 N N . PRO A 1 226 ? -3.316 -21.874 -12.581 1.00 93.81 226 PRO A N 1
ATOM 1745 C CA . PRO A 1 226 ? -3.320 -22.102 -14.027 1.00 93.81 226 PRO A CA 1
ATOM 1746 C C . PRO A 1 226 ? -3.365 -20.825 -14.877 1.00 93.81 226 PRO A C 1
ATOM 1748 O O . PRO A 1 226 ? -2.737 -20.796 -15.939 1.00 93.81 226 PRO A O 1
ATOM 1751 N N . GLU A 1 227 ? -4.064 -19.779 -14.423 1.00 93.62 227 GLU A N 1
ATOM 1752 C CA . GLU A 1 227 ? -4.201 -18.507 -15.147 1.00 93.62 227 GLU A CA 1
ATOM 1753 C C . GLU A 1 227 ? -2.861 -17.760 -15.153 1.00 93.62 227 GLU A C 1
ATOM 1755 O O . GLU A 1 227 ? -2.368 -17.339 -16.201 1.00 93.62 227 GLU A O 1
ATOM 1760 N N . VAL A 1 228 ? -2.188 -17.718 -13.999 1.00 92.19 228 VAL A N 1
ATOM 1761 C CA . VAL A 1 228 ? -0.850 -17.118 -13.866 1.00 92.1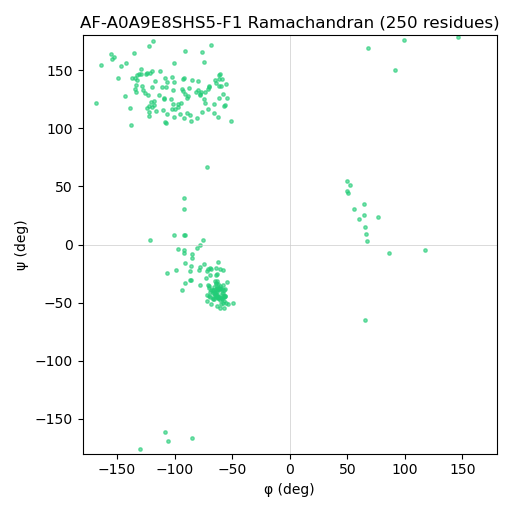9 228 VAL A CA 1
ATOM 1762 C C . VAL A 1 228 ? 0.196 -17.919 -14.650 1.00 92.19 228 VAL A C 1
ATOM 1764 O O . VAL A 1 228 ? 1.069 -17.350 -15.307 1.00 92.19 228 VAL A O 1
ATOM 1767 N N . ILE A 1 229 ? 0.106 -19.252 -14.652 1.00 92.81 229 ILE A N 1
ATOM 1768 C CA . ILE A 1 229 ? 0.992 -20.102 -15.459 1.00 92.81 229 ILE A CA 1
ATOM 1769 C C . ILE A 1 229 ? 0.799 -19.847 -16.958 1.00 92.81 229 ILE A C 1
ATOM 1771 O O . ILE A 1 229 ? 1.785 -19.837 -17.704 1.00 92.81 229 ILE A O 1
ATOM 1775 N N . ALA A 1 230 ? -0.436 -19.639 -17.421 1.00 93.88 230 ALA A N 1
ATOM 1776 C CA . ALA A 1 230 ? -0.710 -19.292 -18.812 1.00 93.88 230 ALA A CA 1
ATOM 1777 C C . ALA A 1 230 ? -0.056 -17.954 -19.195 1.00 93.88 230 ALA A C 1
ATOM 1779 O O . ALA A 1 230 ? 0.661 -17.900 -20.199 1.00 93.88 230 ALA A O 1
ATOM 1780 N N . LEU A 1 231 ? -0.187 -16.935 -18.342 1.00 92.19 231 LEU A N 1
ATOM 1781 C CA . LEU A 1 231 ? 0.456 -15.631 -18.511 1.00 92.19 231 LEU A CA 1
ATOM 1782 C C . LEU A 1 231 ? 1.994 -15.743 -18.585 1.00 92.19 231 LEU A C 1
ATOM 1784 O O . LEU A 1 231 ? 2.631 -15.213 -19.497 1.00 92.19 231 LEU A O 1
ATOM 1788 N N . ILE A 1 232 ? 2.614 -16.532 -17.698 1.00 89.44 232 ILE A N 1
ATOM 1789 C CA . ILE A 1 232 ? 4.068 -16.785 -17.722 1.00 89.44 232 ILE A CA 1
ATOM 1790 C C . ILE A 1 232 ? 4.499 -17.497 -19.016 1.00 89.44 232 ILE A C 1
ATOM 1792 O O . ILE A 1 232 ? 5.584 -17.237 -19.551 1.00 89.44 232 ILE A O 1
ATOM 1796 N N . ARG A 1 233 ? 3.688 -18.421 -19.546 1.00 91.81 233 ARG A N 1
ATOM 1797 C CA . ARG A 1 233 ? 3.984 -19.081 -20.831 1.00 91.81 233 ARG A CA 1
ATOM 1798 C C . ARG A 1 233 ? 3.927 -18.088 -21.986 1.00 91.81 233 ARG A C 1
ATOM 1800 O O . ARG A 1 233 ? 4.789 -18.150 -22.864 1.00 91.81 233 ARG A O 1
ATOM 1807 N N . GLU A 1 234 ? 2.953 -17.185 -21.988 1.00 88.88 234 GLU A N 1
ATOM 1808 C CA . GLU A 1 234 ? 2.856 -16.122 -22.987 1.00 88.88 234 GLU A CA 1
ATOM 1809 C C . GLU A 1 234 ? 4.072 -15.191 -22.935 1.00 88.88 234 GLU A C 1
ATOM 1811 O O . GLU A 1 234 ? 4.683 -14.927 -23.973 1.00 88.88 234 GLU A O 1
ATOM 1816 N N . PHE A 1 235 ? 4.506 -14.796 -21.735 1.00 86.38 235 PHE A N 1
ATOM 1817 C CA . PHE A 1 235 ? 5.737 -14.028 -21.545 1.00 86.38 235 PHE A CA 1
ATOM 1818 C C . PHE A 1 235 ? 6.949 -14.705 -22.183 1.00 86.38 235 PHE A C 1
ATOM 1820 O O . PHE A 1 235 ? 7.682 -14.084 -22.952 1.00 86.38 235 PHE A O 1
ATOM 1827 N N . LYS A 1 236 ? 7.162 -15.994 -21.887 1.00 87.62 236 LYS A N 1
ATOM 1828 C CA . LYS A 1 236 ? 8.300 -16.754 -22.425 1.00 87.62 236 LYS A CA 1
ATOM 1829 C C . LYS A 1 236 ? 8.264 -16.815 -23.952 1.00 87.62 236 LYS A C 1
ATOM 1831 O O . LYS A 1 236 ? 9.312 -16.682 -24.580 1.00 87.62 236 LYS A O 1
ATOM 1836 N N . LYS A 1 237 ? 7.077 -16.962 -24.553 1.00 89.12 237 LYS A N 1
ATOM 1837 C CA . LYS A 1 237 ? 6.908 -16.897 -26.013 1.00 89.12 237 LYS A CA 1
ATOM 1838 C C . LYS A 1 237 ? 7.285 -15.517 -26.554 1.00 89.12 237 LYS A C 1
ATOM 1840 O O . LYS A 1 237 ? 8.140 -15.441 -27.427 1.00 89.12 237 LYS A O 1
ATOM 1845 N N . LYS A 1 238 ? 6.716 -14.438 -26.001 1.00 86.88 238 LYS A N 1
ATOM 1846 C CA . LYS A 1 238 ? 7.021 -13.051 -26.403 1.00 86.88 238 LYS A CA 1
ATOM 1847 C C . LYS A 1 238 ? 8.516 -12.738 -26.279 1.00 86.88 238 LYS A C 1
ATOM 1849 O O . LYS A 1 238 ? 9.094 -12.193 -27.212 1.00 86.88 238 LYS A O 1
ATOM 1854 N N . LYS A 1 239 ? 9.154 -13.154 -25.179 1.00 84.00 239 LYS A N 1
ATOM 1855 C CA . LYS A 1 239 ? 10.600 -13.003 -24.960 1.00 84.00 239 LYS A CA 1
ATOM 1856 C C . LYS A 1 239 ? 11.424 -13.715 -26.035 1.00 84.00 239 LYS A C 1
ATOM 1858 O O . LYS A 1 239 ? 12.362 -13.125 -26.554 1.00 84.00 239 LYS A O 1
ATOM 1863 N N . ASN A 1 240 ? 11.081 -14.958 -26.372 1.00 83.00 240 ASN A N 1
ATOM 1864 C CA . ASN A 1 240 ? 11.822 -15.744 -27.365 1.00 83.00 240 ASN A CA 1
ATOM 1865 C C . ASN A 1 240 ? 11.620 -15.247 -28.807 1.00 83.00 240 ASN A C 1
ATOM 1867 O O . ASN A 1 240 ? 12.462 -15.511 -29.659 1.00 83.00 240 ASN A O 1
ATOM 1871 N N . SER A 1 241 ? 10.520 -14.540 -29.080 1.00 79.75 241 SER A N 1
ATOM 1872 C CA . SER A 1 241 ? 10.230 -13.949 -30.391 1.00 79.75 241 SER A CA 1
ATOM 1873 C C . SER A 1 241 ? 10.871 -12.573 -30.605 1.00 79.75 241 SER A C 1
ATOM 1875 O O . SER A 1 241 ? 10.857 -12.077 -31.731 1.00 79.75 241 SER A O 1
ATOM 1877 N N . GLN A 1 242 ? 11.410 -11.931 -29.562 1.00 68.38 242 GLN A N 1
ATOM 1878 C CA . GLN A 1 242 ? 12.107 -10.651 -29.701 1.00 68.38 242 GLN A CA 1
ATOM 1879 C C . GLN A 1 242 ? 13.595 -10.874 -30.023 1.00 68.38 242 GLN A C 1
ATOM 1881 O O . GLN A 1 242 ? 14.240 -11.706 -29.380 1.00 68.38 242 GLN A O 1
ATOM 1886 N N . PRO A 1 243 ? 14.171 -10.142 -30.998 1.00 58.00 243 PRO A N 1
ATOM 1887 C CA . PRO A 1 243 ? 15.599 -10.226 -31.282 1.00 58.00 243 PRO A CA 1
ATOM 1888 C C . PRO A 1 243 ? 16.415 -9.814 -30.042 1.00 58.00 243 PRO A C 1
ATOM 1890 O O . PRO A 1 243 ? 15.973 -8.948 -29.281 1.00 58.00 243 PRO A O 1
ATOM 1893 N N . PRO A 1 244 ? 17.600 -10.411 -29.809 1.00 55.19 244 PRO A N 1
ATOM 1894 C CA . PRO A 1 244 ? 18.424 -10.084 -28.651 1.00 55.19 244 PRO A CA 1
ATOM 1895 C C . PRO A 1 244 ? 18.736 -8.583 -28.627 1.00 55.19 244 PRO A C 1
ATOM 1897 O O . PRO A 1 244 ? 19.337 -8.050 -29.559 1.00 55.19 244 PRO A O 1
ATOM 1900 N N . GLN A 1 245 ? 18.329 -7.898 -27.555 1.00 54.88 245 GLN A N 1
ATOM 1901 C CA . GLN A 1 245 ? 18.642 -6.484 -27.375 1.00 54.88 245 GLN A CA 1
ATOM 1902 C C . GLN A 1 245 ? 20.158 -6.325 -27.202 1.00 54.88 245 GLN A C 1
ATOM 1904 O O . GLN A 1 245 ? 20.770 -6.902 -26.299 1.00 54.88 245 GLN A O 1
ATOM 1909 N N . THR A 1 246 ? 20.786 -5.553 -28.092 1.00 42.91 246 THR A N 1
ATOM 1910 C CA . THR A 1 246 ? 22.197 -5.172 -27.986 1.00 42.91 246 THR A CA 1
ATOM 1911 C C . THR A 1 246 ? 22.428 -4.473 -26.654 1.00 42.91 246 THR A C 1
ATOM 1913 O O . THR A 1 246 ? 21.837 -3.427 -26.395 1.00 42.91 246 THR A O 1
ATOM 1916 N N . LYS A 1 247 ? 23.300 -5.043 -25.813 1.00 41.56 247 LYS A N 1
ATOM 1917 C CA . LYS A 1 247 ? 23.766 -4.423 -24.567 1.00 41.56 247 LYS A CA 1
ATOM 1918 C C . LYS A 1 247 ? 24.254 -3.002 -24.876 1.00 41.56 247 LYS A C 1
ATOM 1920 O O . LYS A 1 247 ? 25.326 -2.849 -25.460 1.00 41.56 247 LYS A O 1
ATOM 1925 N N . GLN A 1 248 ? 23.499 -1.972 -24.494 1.00 39.06 248 GLN A N 1
ATOM 1926 C CA . GLN A 1 248 ? 24.025 -0.609 -24.469 1.00 39.06 248 GLN A CA 1
ATOM 1927 C C . GLN A 1 248 ? 25.180 -0.588 -23.462 1.00 39.06 248 GLN A C 1
ATOM 1929 O O . GLN A 1 248 ? 24.9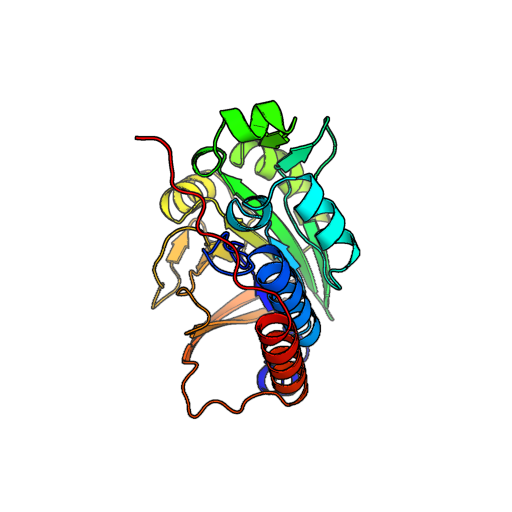85 -0.771 -22.259 1.00 39.06 248 GLN A O 1
ATOM 1934 N N . LYS A 1 249 ? 26.407 -0.447 -23.975 1.00 36.50 249 LYS A N 1
ATOM 1935 C CA . LYS A 1 249 ? 27.584 -0.146 -23.160 1.00 36.50 249 LYS A CA 1
ATOM 1936 C C . LYS A 1 249 ? 27.333 1.206 -22.491 1.00 36.50 249 LYS A C 1
ATOM 1938 O O . LYS A 1 249 ? 27.021 2.173 -23.182 1.00 36.50 249 LYS A O 1
ATOM 1943 N N . ARG A 1 250 ? 27.451 1.265 -21.161 1.00 32.59 250 ARG A N 1
ATOM 1944 C CA . ARG A 1 250 ? 27.573 2.553 -20.465 1.00 32.59 250 ARG A CA 1
ATOM 1945 C C . ARG A 1 250 ? 28.855 3.237 -20.968 1.00 32.59 250 ARG A C 1
ATOM 1947 O O . ARG A 1 250 ? 29.849 2.523 -21.110 1.00 32.59 250 ARG A O 1
ATOM 1954 N N . PRO A 1 251 ? 28.838 4.546 -21.269 1.00 41.84 251 PRO A N 1
ATOM 1955 C CA . PRO A 1 251 ? 30.073 5.298 -21.452 1.00 41.84 251 PRO A CA 1
ATOM 1956 C C . PRO A 1 251 ? 30.878 5.279 -20.142 1.00 41.84 251 PRO A C 1
ATOM 1958 O O . PRO A 1 251 ? 30.282 5.246 -19.061 1.00 41.84 251 PRO A O 1
ATOM 1961 N N . GLU A 1 252 ? 32.200 5.189 -20.294 1.00 47.84 252 GLU A N 1
ATOM 1962 C CA . GLU A 1 252 ? 33.214 5.128 -19.227 1.00 47.84 252 GLU A CA 1
ATOM 1963 C C . GLU A 1 252 ? 33.248 6.387 -18.355 1.00 47.84 252 GLU A C 1
ATOM 1965 O O . GLU A 1 252 ? 32.974 7.488 -18.889 1.00 47.84 252 GLU A O 1
#

pLDDT: mean 90.69, std 11.18, range [32.59, 98.81]

Secondary structure (DSSP, 8-state):
-HHHHHH-TT---EE-S------SS-HHHHHHHHHHHHHHTT-SEEE--HHHHTT-HHHHHHHHTT-SSPEE-SSEEETTEESSBSEEEEEETTEEEEEEEEE-GGGS-HHHHHHTTEEE--HHHHHHHHHHHHHHH-SEEEEEEESHHHHHHHHHHH-----EEEE-SS----SSPEEETTEEEEEPPSTTSEEEEEEEEE-GGG-EEEEEEEEEE--TTSPPPHHHHHHHHHHHHHHHHSPPPP--PPP-